Protein AF-A0A2V7PM15-F1 (afdb_monomer)

Mean predicted aligned error: 10.98 Å

Foldseek 3Di:
DKFFFAALVRDTDIDDWAWDADPVRPDTDTDDWQRGAQAWDDDPPDPDIDGDFQEKAWDDKPDDQDAFDWIKTKTTNDYQPQKFKAFVNHTWPRWRWHWPDGDPDTIIMTTTGRHPPHDQRWIKIDGPRGIDIDGPDDAEAEAEDEDPAAAAQFPVRHAEDEDPPRYHYHYDNYDAQSDPLRQQGKHKHKYWDAAFDWDKDWDDDPDDPVPPFWKKKWKAFPVLDTPDIFTQPDPPRTGMDGGDGHRHTDMMMIIIHTPVNVPPRPPHGHRPDDDD

Structure (mmCIF, N/CA/C/O backbone):
data_AF-A0A2V7PM15-F1
#
_entry.id   AF-A0A2V7PM15-F1
#
loop_
_atom_site.group_PDB
_atom_site.id
_atom_site.type_symbol
_atom_site.label_atom_id
_atom_site.label_alt_id
_atom_site.label_comp_id
_atom_site.label_asym_id
_atom_site.label_entity_id
_atom_site.label_seq_id
_atom_site.pdbx_PDB_ins_code
_atom_site.Cartn_x
_atom_site.Cartn_y
_atom_site.Cartn_z
_atom_site.occupancy
_atom_site.B_iso_or_equiv
_atom_site.auth_seq_id
_atom_site.auth_comp_id
_atom_site.auth_asym_id
_atom_site.auth_atom_id
_atom_site.pdbx_PDB_model_num
ATOM 1 N N . MET A 1 1 ? -25.741 7.699 24.221 1.00 95.06 1 MET A N 1
ATOM 2 C CA . MET A 1 1 ? -25.339 6.502 23.453 1.00 95.06 1 MET A CA 1
ATOM 3 C C . MET A 1 1 ? -24.532 5.600 24.358 1.00 95.06 1 MET A C 1
ATOM 5 O O . MET A 1 1 ? -23.730 6.123 25.125 1.00 95.06 1 MET A O 1
ATOM 9 N N . GLN A 1 2 ? -24.772 4.296 24.316 1.00 96.94 2 GLN A N 1
ATOM 10 C CA . GLN A 1 2 ? -24.044 3.298 25.094 1.00 96.94 2 GLN A CA 1
ATOM 11 C C . GLN A 1 2 ? -23.243 2.406 24.143 1.00 96.94 2 GLN A C 1
ATOM 13 O O . GLN A 1 2 ? -23.809 1.841 23.209 1.00 96.94 2 GLN A O 1
ATOM 18 N N . PHE A 1 3 ? -21.940 2.311 24.382 1.00 96.56 3 PHE A N 1
ATOM 19 C CA . PHE A 1 3 ? -20.973 1.553 23.592 1.00 96.56 3 PHE A CA 1
ATOM 20 C C . PHE A 1 3 ? -20.537 0.317 24.374 1.00 96.56 3 PHE A C 1
ATOM 22 O O . PHE A 1 3 ? -20.287 0.428 25.577 1.00 96.56 3 PHE A O 1
ATOM 29 N N . ALA A 1 4 ? -20.396 -0.828 23.705 1.00 95.19 4 ALA A N 1
ATOM 30 C CA . ALA A 1 4 ? -19.589 -1.921 24.240 1.00 95.19 4 ALA A CA 1
ATOM 31 C C . ALA A 1 4 ? -18.137 -1.441 24.363 1.00 95.19 4 ALA A C 1
ATOM 33 O O . ALA A 1 4 ? -17.626 -0.794 23.448 1.00 95.19 4 ALA A O 1
ATOM 34 N N . ALA A 1 5 ? -17.496 -1.709 25.495 1.00 94.12 5 ALA A N 1
ATOM 35 C CA . ALA A 1 5 ? -16.153 -1.231 25.785 1.00 94.12 5 ALA A CA 1
ATOM 36 C C . ALA A 1 5 ? -15.332 -2.292 26.515 1.00 94.12 5 ALA A C 1
ATOM 38 O O . ALA A 1 5 ? -15.885 -3.189 27.158 1.00 94.12 5 ALA A O 1
ATOM 39 N N . ARG A 1 6 ? -14.010 -2.169 26.439 1.00 93.88 6 ARG A N 1
ATOM 40 C CA . ARG A 1 6 ? -13.075 -2.999 27.196 1.00 93.88 6 ARG A CA 1
ATOM 41 C C . ARG A 1 6 ? -11.920 -2.142 27.683 1.00 93.88 6 ARG A C 1
ATOM 43 O O . ARG A 1 6 ? -11.375 -1.381 26.891 1.00 93.88 6 ARG A O 1
ATOM 50 N N . ASP A 1 7 ? -11.601 -2.231 28.968 1.00 90.12 7 ASP A N 1
ATOM 51 C CA . ASP A 1 7 ? -10.473 -1.496 29.541 1.00 90.12 7 ASP A CA 1
ATOM 52 C C . ASP A 1 7 ? -9.130 -2.197 29.296 1.00 90.12 7 ASP A C 1
ATOM 54 O O . ASP A 1 7 ? -9.076 -3.348 28.855 1.00 90.12 7 ASP A O 1
ATOM 58 N N . ASP A 1 8 ? -8.047 -1.492 29.616 1.00 88.31 8 ASP A N 1
ATOM 59 C CA . ASP A 1 8 ? -6.665 -1.956 29.452 1.00 88.31 8 ASP A CA 1
ATOM 60 C C . ASP A 1 8 ? -6.305 -3.140 30.381 1.00 88.31 8 ASP A C 1
ATOM 62 O O . ASP A 1 8 ? -5.237 -3.726 30.257 1.00 88.31 8 ASP A O 1
ATOM 66 N N . THR A 1 9 ? -7.176 -3.521 31.325 1.00 89.12 9 THR A N 1
ATOM 67 C CA . THR A 1 9 ? -7.018 -4.755 32.123 1.00 89.12 9 THR A CA 1
ATOM 68 C C . THR A 1 9 ? -7.771 -5.940 31.518 1.00 89.12 9 THR A C 1
ATOM 70 O O . THR A 1 9 ? -7.789 -7.041 32.073 1.00 89.12 9 THR A O 1
ATOM 73 N N . GLY A 1 10 ? -8.409 -5.724 30.367 1.00 88.06 10 GLY A N 1
ATOM 74 C CA . GLY A 1 10 ? -9.187 -6.718 29.653 1.00 88.06 10 GLY A CA 1
ATOM 75 C C . GLY A 1 10 ? -10.597 -6.915 30.210 1.00 88.06 10 GLY A C 1
ATOM 76 O O . GLY A 1 10 ? -11.250 -7.891 29.819 1.00 88.06 10 GLY A O 1
ATOM 77 N N . VAL A 1 11 ? -11.101 -6.028 31.070 1.00 93.50 11 VAL A N 1
ATOM 78 C CA . VAL A 1 11 ? -12.464 -6.113 31.612 1.00 93.50 11 VAL A CA 1
ATOM 79 C C . VAL A 1 11 ? -13.449 -5.479 30.635 1.00 93.50 11 VAL A C 1
ATOM 81 O O . VAL A 1 11 ? -13.322 -4.319 30.248 1.00 93.50 11 VAL A O 1
ATOM 84 N N . SER A 1 12 ? -14.452 -6.254 30.222 1.00 94.31 12 SER A N 1
ATOM 85 C CA . SER A 1 12 ? -15.539 -5.769 29.369 1.00 94.31 12 SER A CA 1
ATOM 86 C C . SER A 1 12 ? -16.589 -5.001 30.170 1.00 94.31 12 SER A C 1
ATOM 88 O O . SER A 1 12 ? -16.918 -5.352 31.302 1.00 94.31 12 SER A O 1
ATOM 90 N N . GLY A 1 13 ? -17.179 -3.990 29.544 1.00 94.38 13 GLY A N 1
ATOM 91 C CA . GLY A 1 13 ? -18.240 -3.185 30.127 1.00 94.38 13 GLY A CA 1
ATOM 92 C C . GLY A 1 13 ? -18.957 -2.339 29.085 1.00 94.38 13 GLY A C 1
ATOM 93 O O . GLY A 1 13 ? -18.905 -2.605 27.883 1.00 94.38 13 GLY A O 1
ATOM 94 N N . THR A 1 14 ? -19.640 -1.299 29.557 1.00 95.25 14 THR A N 1
ATOM 95 C CA . THR A 1 14 ? -20.305 -0.334 28.680 1.00 95.25 14 THR A CA 1
ATOM 96 C C . THR A 1 14 ? -19.908 1.088 29.024 1.00 95.25 14 THR A C 1
ATOM 98 O O . THR A 1 14 ? -19.910 1.453 30.200 1.00 95.25 14 THR A O 1
ATOM 101 N N . LEU A 1 15 ? -19.664 1.911 28.008 1.00 94.38 15 LEU A N 1
ATOM 102 C CA . LEU A 1 15 ? -19.433 3.343 28.168 1.00 94.38 15 LEU A CA 1
ATOM 103 C C . LEU A 1 15 ? -20.630 4.132 27.659 1.00 94.38 15 LEU A C 1
ATOM 105 O O . LEU A 1 15 ? -21.059 3.965 26.520 1.00 94.38 15 LEU A O 1
ATOM 109 N N . THR A 1 16 ? -21.144 5.030 28.492 1.00 95.44 16 THR A N 1
ATOM 110 C CA . THR A 1 16 ? -22.207 5.955 28.099 1.00 95.44 16 THR A CA 1
ATOM 111 C C . THR A 1 16 ? -21.595 7.303 27.734 1.00 95.44 16 THR A C 1
ATOM 113 O O . THR A 1 16 ? -20.836 7.881 28.513 1.00 95.44 16 THR A O 1
ATOM 116 N N . ARG A 1 17 ? -21.925 7.818 26.546 1.00 92.88 17 ARG A N 1
ATOM 117 C CA . ARG A 1 17 ? -21.585 9.177 26.103 1.00 92.88 17 ARG A CA 1
ATOM 118 C C . ARG A 1 17 ? -22.849 9.964 25.793 1.00 92.88 17 ARG A C 1
ATOM 120 O O . ARG A 1 17 ? -23.784 9.455 25.159 1.00 92.88 17 ARG A O 1
ATOM 127 N N . THR A 1 18 ? -22.872 11.207 26.248 1.00 92.38 18 THR A N 1
ATOM 128 C CA . THR A 1 18 ? -23.813 12.215 25.766 1.00 92.38 18 THR A CA 1
ATOM 129 C C . THR A 1 18 ? -23.372 12.687 24.382 1.00 92.38 18 THR A C 1
ATOM 131 O O . THR A 1 18 ? -22.193 12.637 24.043 1.00 92.38 18 THR A O 1
ATOM 134 N N . GLY A 1 19 ? -24.336 13.094 23.564 1.00 89.88 19 GLY A N 1
ATOM 135 C CA . GLY A 1 19 ? -24.087 13.664 22.245 1.00 89.88 19 GLY A CA 1
ATOM 136 C C . GLY A 1 19 ? -24.807 14.998 22.088 1.00 89.88 19 GLY A C 1
ATOM 137 O O . GLY A 1 19 ? -25.568 15.406 22.967 1.00 89.88 19 GLY A O 1
ATOM 138 N N . SER A 1 20 ? -24.591 15.659 20.960 1.00 93.50 20 SER A N 1
ATOM 139 C CA . SER A 1 20 ? -25.253 16.911 20.596 1.00 93.50 20 SER A CA 1
ATOM 140 C C . SER A 1 20 ? -26.301 16.645 19.521 1.00 93.50 20 SER A C 1
ATOM 142 O O . SER A 1 20 ? -25.968 16.152 18.444 1.00 93.50 20 SER A O 1
ATOM 144 N N . ALA A 1 21 ? -27.568 16.933 19.821 1.00 92.56 21 ALA A N 1
ATOM 145 C CA . ALA A 1 21 ? -28.652 16.819 18.850 1.00 92.56 21 ALA A CA 1
ATOM 146 C C . ALA A 1 21 ? -28.666 18.031 17.907 1.00 92.56 21 ALA A C 1
ATOM 148 O O . ALA A 1 21 ? -28.379 19.153 18.331 1.00 92.56 21 ALA A O 1
ATOM 149 N N . SER A 1 22 ? -29.021 17.824 16.640 1.00 94.94 22 SER A N 1
ATOM 150 C CA . SER A 1 22 ? -29.279 18.927 15.710 1.00 94.94 22 SER A CA 1
ATOM 151 C C . SER A 1 22 ? -30.525 19.720 16.104 1.00 94.94 22 SER A C 1
ATOM 153 O O . SER A 1 22 ? -31.432 19.201 16.754 1.00 94.94 22 SER A O 1
ATOM 155 N N . GLY A 1 23 ? -30.601 20.983 15.670 1.00 95.06 23 GLY A N 1
ATOM 156 C CA . GLY A 1 23 ? -31.743 21.861 15.964 1.00 95.06 23 GLY A CA 1
ATOM 157 C C . GLY A 1 23 ? -33.085 21.368 15.405 1.00 95.06 23 GLY A C 1
ATOM 158 O O . GLY A 1 23 ? -34.131 21.746 15.921 1.00 95.06 23 GLY A O 1
ATOM 159 N N . ASP A 1 24 ? -33.066 20.498 14.391 1.00 95.00 24 ASP A N 1
ATOM 160 C CA . ASP A 1 24 ? -34.251 19.833 13.834 1.00 95.00 24 ASP A CA 1
ATOM 161 C C . ASP A 1 24 ? -34.587 18.492 14.522 1.00 95.00 24 ASP A C 1
ATOM 163 O O . ASP A 1 24 ? -35.580 17.852 14.175 1.00 95.00 24 ASP A O 1
ATOM 167 N N . GLY A 1 25 ? -33.765 18.045 15.478 1.00 90.44 25 GLY A N 1
ATOM 168 C CA . GLY A 1 25 ? -33.944 16.797 16.220 1.00 90.44 25 GLY A CA 1
ATOM 169 C C . GLY A 1 25 ? -33.740 15.516 15.404 1.00 90.44 25 GLY A C 1
ATOM 170 O O . GLY A 1 25 ? -34.089 14.438 15.882 1.00 90.44 25 GLY A O 1
ATOM 171 N N . ARG A 1 26 ? -33.204 15.598 14.178 1.00 90.44 26 ARG A N 1
ATOM 172 C CA . ARG A 1 26 ? -33.081 14.445 13.263 1.00 90.44 26 ARG A CA 1
ATOM 173 C C . ARG A 1 26 ? -31.711 13.774 13.275 1.00 90.44 26 ARG A C 1
ATOM 175 O O . ARG A 1 26 ? -31.571 12.692 12.710 1.00 90.44 26 ARG A O 1
ATOM 182 N N . SER A 1 27 ? -30.710 14.390 13.895 1.00 91.19 27 SER A N 1
ATOM 183 C CA . SER A 1 27 ? -29.356 13.844 13.993 1.00 91.19 27 SER A CA 1
ATOM 184 C C . SER A 1 27 ? -28.773 14.026 15.393 1.00 91.19 27 SER A C 1
ATOM 186 O O . 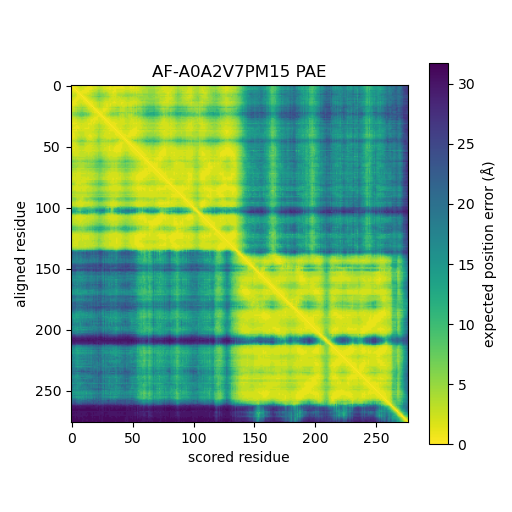SER A 1 27 ? -29.144 14.946 16.123 1.00 91.19 27 SER A O 1
ATOM 188 N N . LEU A 1 28 ? -27.868 13.121 15.764 1.00 90.38 28 LEU A N 1
ATOM 189 C CA . LEU A 1 28 ? -27.121 13.142 17.016 1.00 90.38 28 LEU A CA 1
ATOM 190 C C . LEU A 1 28 ? -25.643 12.920 16.696 1.00 90.38 28 LEU A C 1
ATOM 192 O O . LEU A 1 28 ? -25.287 11.883 16.139 1.00 90.38 28 LEU A O 1
ATOM 196 N N . THR A 1 29 ? -24.792 13.858 17.097 1.00 92.88 29 THR A N 1
ATOM 197 C CA . THR A 1 29 ? -23.335 13.701 17.037 1.00 92.88 29 THR A CA 1
ATOM 198 C C . THR A 1 29 ? -22.832 13.189 18.378 1.0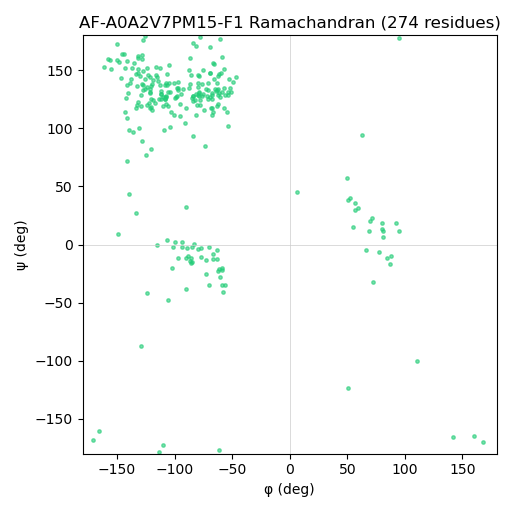0 92.88 29 THR A C 1
ATOM 200 O O . THR A 1 29 ? -23.163 13.755 19.418 1.00 92.88 29 THR A O 1
ATOM 203 N N . VAL A 1 30 ? -22.028 12.130 18.370 1.00 92.50 30 VAL A N 1
ATOM 204 C CA . VAL A 1 30 ? -21.403 11.560 19.568 1.00 92.50 30 VAL A CA 1
ATOM 205 C C . VAL A 1 30 ? -19.962 11.171 19.252 1.00 92.50 30 VAL A C 1
ATOM 207 O O . VAL A 1 30 ? -19.690 10.635 18.181 1.00 92.50 30 VAL A O 1
ATOM 210 N N . GLU A 1 31 ? -19.049 11.443 20.178 1.00 91.75 31 GLU A N 1
ATOM 211 C CA . GLU A 1 31 ? -17.669 10.964 20.104 1.00 91.75 31 GLU A CA 1
ATOM 212 C C . GLU A 1 31 ? -17.612 9.495 20.539 1.00 91.75 31 GLU A C 1
ATOM 214 O O . GLU A 1 31 ? -18.199 9.112 21.559 1.00 91.75 31 GLU A O 1
ATOM 219 N N . VAL A 1 32 ? -16.941 8.666 19.741 1.00 92.44 32 VAL A N 1
ATOM 220 C CA . VAL A 1 32 ? -16.704 7.257 20.070 1.00 92.44 32 VAL A CA 1
ATOM 221 C C . VAL A 1 32 ? -15.568 7.202 21.097 1.00 92.44 32 VAL A C 1
ATOM 223 O O . VAL A 1 32 ? -14.507 7.736 20.805 1.00 92.44 32 VAL A O 1
ATOM 226 N N . PRO A 1 33 ? -15.757 6.582 22.278 1.00 91.69 33 PRO A N 1
ATOM 227 C CA . PRO A 1 33 ? -14.682 6.424 23.261 1.00 91.69 33 PRO A CA 1
ATOM 228 C C . PRO A 1 33 ? -13.503 5.602 22.732 1.00 91.69 33 PRO A C 1
ATOM 230 O O . PRO A 1 33 ? -13.741 4.585 22.077 1.00 91.69 33 PRO A O 1
ATOM 233 N N . ALA A 1 34 ? -12.276 5.915 23.152 1.00 90.62 34 ALA A N 1
ATOM 234 C CA . ALA A 1 34 ? -11.085 5.132 22.798 1.00 90.62 34 ALA A CA 1
ATOM 235 C C . ALA A 1 34 ? -11.196 3.643 23.187 1.00 90.62 34 ALA A C 1
ATOM 237 O O . ALA A 1 34 ? -10.730 2.765 22.467 1.00 90.62 34 ALA A O 1
ATOM 238 N N . LEU A 1 35 ? -11.856 3.349 24.314 1.00 92.94 35 LEU A N 1
ATOM 239 C CA . LEU A 1 35 ? -12.067 1.986 24.826 1.00 92.94 35 LEU A CA 1
ATOM 240 C C . LEU A 1 35 ? -13.264 1.256 24.189 1.00 92.94 35 LEU A C 1
ATOM 242 O O . LEU A 1 35 ? -13.588 0.136 24.594 1.00 92.94 35 LEU A O 1
ATOM 246 N N . ALA A 1 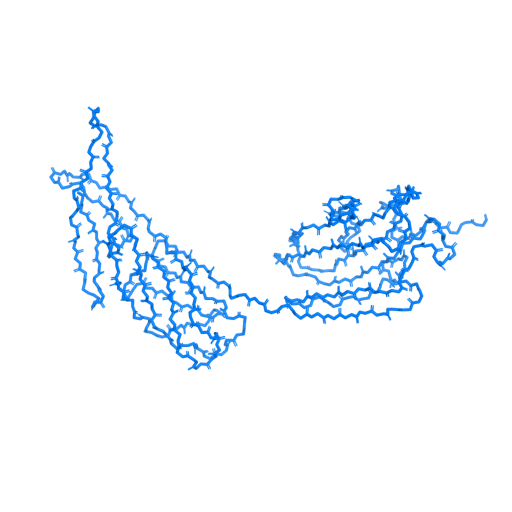36 ? -13.984 1.887 23.255 1.00 94.19 36 ALA A N 1
ATOM 247 C CA . ALA A 1 36 ? -15.119 1.260 22.592 1.00 94.19 36 ALA A CA 1
ATOM 248 C C . ALA A 1 36 ? -14.669 0.121 21.665 1.00 94.19 36 ALA A C 1
ATOM 250 O O . ALA A 1 36 ? -13.608 0.164 21.046 1.00 94.19 36 ALA A O 1
ATOM 251 N N . GLN A 1 37 ? -15.516 -0.895 21.540 1.00 94.62 37 GLN A N 1
ATOM 252 C CA . GLN A 1 37 ? -15.303 -2.033 20.654 1.00 94.62 37 GLN A CA 1
ATOM 253 C C . GLN A 1 37 ? -16.195 -1.923 19.415 1.00 94.62 37 GLN A C 1
ATOM 255 O O . GLN A 1 37 ? -17.283 -1.343 19.456 1.00 94.62 37 GLN A O 1
ATOM 260 N N . THR A 1 38 ? -15.763 -2.551 18.319 1.00 96.62 38 THR A N 1
ATOM 261 C CA . THR A 1 38 ? -16.667 -2.850 17.198 1.00 96.62 38 THR A CA 1
ATOM 262 C C . THR A 1 38 ? -17.849 -3.668 17.715 1.00 96.62 38 THR A C 1
ATOM 264 O O . THR A 1 38 ? -17.655 -4.675 18.396 1.00 96.62 38 THR A O 1
ATOM 267 N N . GLY A 1 39 ? -19.072 -3.245 17.402 1.00 95.25 39 GLY A N 1
ATOM 268 C CA . GLY A 1 39 ? -20.282 -3.855 17.941 1.00 95.25 39 GLY A CA 1
ATOM 269 C C . GLY A 1 39 ? -21.505 -2.952 17.843 1.00 95.25 39 GLY A C 1
ATOM 270 O O . GLY A 1 39 ? -21.523 -1.974 17.100 1.00 95.25 39 GLY A O 1
ATOM 271 N N . LEU A 1 40 ? -22.559 -3.292 18.582 1.00 96.25 40 LEU A N 1
ATOM 272 C CA . LEU A 1 40 ? -23.773 -2.480 18.628 1.00 96.25 40 LEU A CA 1
ATOM 273 C C . LEU A 1 40 ? -23.601 -1.274 19.560 1.00 96.25 40 LEU A C 1
ATOM 275 O O . LEU A 1 40 ? -23.076 -1.387 20.667 1.00 96.25 40 LEU A O 1
ATOM 279 N N . VAL A 1 41 ? -24.113 -0.129 19.117 1.00 96.44 41 VAL A N 1
ATOM 280 C CA . VAL A 1 41 ? -24.275 1.089 19.910 1.00 96.44 41 VAL A CA 1
ATOM 281 C C . VAL A 1 41 ? -25.754 1.297 20.181 1.00 96.44 41 VAL A C 1
ATOM 283 O O . VAL A 1 41 ? -26.560 1.360 19.252 1.00 96.44 41 VAL A O 1
ATOM 286 N N . HIS A 1 42 ? -26.109 1.434 21.455 1.00 96.12 42 HIS A N 1
ATOM 287 C CA . HIS A 1 42 ? -27.494 1.570 21.894 1.00 96.12 42 HIS A CA 1
ATOM 288 C C . HIS A 1 42 ? -27.859 3.026 22.192 1.00 96.12 42 HIS A C 1
ATOM 290 O O . HIS A 1 42 ? -27.102 3.778 22.823 1.00 96.12 42 HIS A O 1
ATOM 296 N N . VAL A 1 43 ? -29.063 3.426 21.784 1.00 93.12 43 VAL A N 1
ATOM 297 C CA . VAL A 1 43 ? -29.666 4.689 22.218 1.00 93.12 43 VAL A CA 1
ATOM 298 C C . VAL A 1 43 ? -30.293 4.461 23.592 1.00 93.12 43 VAL A C 1
ATOM 300 O O . VAL A 1 43 ? -31.273 3.736 23.724 1.00 93.12 43 VAL A O 1
ATOM 303 N N . VAL A 1 44 ? -29.724 5.074 24.632 1.00 92.38 44 VAL A N 1
ATOM 304 C CA . VAL A 1 44 ? -30.218 4.930 26.011 1.00 92.38 44 VAL A CA 1
ATOM 305 C C . VAL A 1 44 ? -31.672 5.403 26.097 1.00 92.38 44 VAL A C 1
ATOM 307 O O . VAL A 1 44 ? -31.995 6.489 25.622 1.00 92.38 44 VAL A O 1
ATOM 310 N N . GLY A 1 45 ? -32.539 4.590 26.705 1.00 91.00 45 GLY A N 1
ATOM 311 C CA . GLY A 1 45 ? -33.976 4.871 26.803 1.00 91.00 45 GLY A CA 1
ATOM 312 C C . GLY A 1 45 ? -34.786 4.508 25.552 1.00 91.00 45 GLY A C 1
ATOM 313 O O . GLY A 1 45 ? -35.979 4.790 25.507 1.00 91.00 45 GLY A O 1
ATOM 314 N N . SER A 1 46 ? -34.170 3.868 24.554 1.00 91.25 46 SER A N 1
ATOM 315 C CA . SER A 1 46 ? -34.824 3.346 23.352 1.00 91.25 46 SER A CA 1
ATOM 316 C C . SER A 1 46 ? -34.393 1.898 23.081 1.00 91.25 46 SER A C 1
ATOM 318 O O . SER A 1 46 ? -33.352 1.448 23.554 1.00 91.25 46 SER A O 1
ATOM 320 N N . ALA A 1 47 ? -35.177 1.167 22.283 1.00 93.12 47 ALA A N 1
ATOM 321 C CA . ALA A 1 47 ? -34.789 -0.136 21.736 1.00 93.12 47 ALA A CA 1
ATOM 322 C C . ALA A 1 47 ? -33.858 -0.023 20.506 1.00 93.12 47 ALA A C 1
ATOM 324 O O . ALA A 1 47 ? -33.414 -1.033 19.965 1.00 93.12 47 ALA A O 1
ATOM 325 N N . THR A 1 48 ? -33.573 1.195 20.034 1.00 93.12 48 THR A N 1
ATOM 326 C CA . THR A 1 48 ? -32.728 1.438 18.858 1.00 93.12 48 THR A CA 1
ATOM 327 C C . THR A 1 48 ? -31.272 1.041 19.113 1.00 93.12 48 THR A C 1
ATOM 329 O O . THR A 1 48 ? -30.646 1.515 20.065 1.00 93.12 48 THR A O 1
ATOM 332 N N . ALA A 1 49 ? -30.713 0.240 18.202 1.00 94.81 49 ALA A N 1
ATOM 333 C CA . ALA A 1 49 ? -29.295 -0.098 18.146 1.00 94.81 49 ALA A CA 1
ATOM 334 C C . ALA A 1 49 ? -28.747 0.114 16.727 1.00 94.81 49 ALA A C 1
ATOM 336 O O . ALA A 1 49 ? -29.453 -0.119 15.745 1.00 94.81 49 ALA A O 1
ATOM 337 N N . VAL A 1 50 ? -27.492 0.547 16.626 1.00 94.50 50 VAL A N 1
ATOM 338 C CA . VAL A 1 50 ? -26.785 0.777 15.358 1.00 94.50 50 VAL A CA 1
ATOM 339 C C . VAL A 1 50 ? -25.462 0.023 15.390 1.00 94.50 50 VAL A C 1
ATOM 341 O O . VAL A 1 50 ? -24.774 0.037 16.406 1.00 94.50 50 VAL A O 1
ATOM 344 N N . ALA A 1 51 ? -25.098 -0.640 14.294 1.00 96.56 51 ALA A N 1
ATOM 345 C CA . ALA A 1 51 ? -23.791 -1.277 14.183 1.00 96.56 51 ALA A CA 1
ATOM 346 C C . ALA A 1 51 ? -22.687 -0.218 14.033 1.00 96.56 51 ALA A C 1
ATOM 348 O O . ALA A 1 51 ? -22.760 0.644 13.158 1.00 96.56 51 ALA A O 1
ATOM 349 N N . LEU A 1 52 ? -21.663 -0.309 14.877 1.00 95.88 52 LEU A N 1
ATOM 350 C CA . LEU A 1 52 ? -20.442 0.482 14.827 1.00 95.88 52 LEU A CA 1
ATOM 351 C C . LEU A 1 52 ? -19.274 -0.427 14.452 1.00 95.88 52 LEU A C 1
ATOM 353 O O . LEU A 1 52 ? -19.000 -1.413 15.135 1.00 95.88 52 LEU A O 1
ATOM 357 N N . GLN A 1 53 ? -18.560 -0.051 13.396 1.00 97.25 53 GLN A N 1
ATOM 358 C CA . GLN A 1 53 ? -17.305 -0.673 12.995 1.00 97.25 53 GLN A CA 1
ATOM 359 C C . GLN A 1 53 ? -16.150 0.280 13.304 1.00 97.25 53 GLN A C 1
ATOM 361 O O . GLN A 1 53 ? -16.114 1.397 12.791 1.00 97.25 53 GLN A O 1
ATOM 366 N N . ILE A 1 54 ? -15.210 -0.167 14.135 1.00 96.19 54 ILE A N 1
ATOM 367 C CA . ILE A 1 54 ? -13.998 0.573 14.498 1.00 96.19 54 ILE A CA 1
ATOM 368 C C . ILE A 1 54 ? -12.812 -0.117 13.829 1.00 96.19 54 ILE A C 1
ATOM 370 O O . ILE A 1 54 ? -12.320 -1.138 14.310 1.00 96.19 54 ILE A O 1
ATOM 374 N N . VAL A 1 55 ? -12.375 0.428 12.695 1.00 97.12 55 VAL A N 1
ATOM 375 C CA . VAL A 1 55 ? -11.165 -0.036 12.006 1.00 97.12 55 VAL A CA 1
ATOM 376 C C . VAL A 1 55 ? -9.950 0.486 12.780 1.00 97.12 55 VAL A C 1
ATOM 378 O O . VAL A 1 55 ? -9.908 1.686 13.065 1.00 97.12 55 VAL A O 1
ATOM 381 N N . PRO A 1 56 ? -8.965 -0.362 13.129 1.00 96.94 56 PRO A N 1
ATOM 382 C CA . PRO A 1 56 ? -7.765 0.114 13.801 1.00 96.94 56 PRO A CA 1
ATOM 383 C C . PRO A 1 56 ? -7.010 1.092 12.897 1.00 96.94 56 PRO A C 1
ATOM 385 O O . PRO A 1 56 ? -6.945 0.902 11.684 1.00 96.94 56 PRO A O 1
ATOM 388 N N . THR A 1 57 ? -6.391 2.113 13.483 1.00 95.56 57 THR A N 1
ATOM 389 C CA . THR A 1 57 ? -5.411 2.957 12.790 1.00 95.56 57 THR A CA 1
ATOM 390 C C . THR A 1 57 ? -4.085 2.891 13.528 1.00 95.56 57 THR A C 1
ATOM 392 O O . THR A 1 57 ? -4.037 2.764 14.743 1.00 95.56 57 THR A O 1
ATOM 395 N N . LEU A 1 58 ? -2.991 2.931 12.783 1.00 95.31 58 LEU A N 1
ATOM 396 C CA . LEU A 1 58 ? -1.630 2.762 13.268 1.00 95.31 58 LEU A CA 1
ATOM 397 C C . LEU A 1 58 ? -0.867 3.989 12.791 1.00 95.31 58 LEU A C 1
ATOM 399 O O . LEU A 1 58 ? -1.019 4.396 11.639 1.00 95.31 58 LEU A O 1
ATOM 403 N N . ARG A 1 59 ? -0.092 4.594 13.679 1.00 93.06 59 ARG A N 1
ATOM 404 C CA . ARG A 1 59 ? 0.611 5.852 13.420 1.00 93.06 59 ARG A CA 1
ATOM 405 C C . ARG A 1 59 ? 2.097 5.619 13.216 1.00 93.06 59 ARG A C 1
ATOM 407 O O . ARG A 1 59 ? 2.660 6.122 12.252 1.00 93.06 59 ARG A O 1
ATOM 414 N N . ALA A 1 60 ? 2.717 4.852 14.107 1.00 92.88 60 ALA A N 1
ATOM 415 C CA . ALA A 1 60 ? 4.153 4.625 14.093 1.00 92.88 60 ALA A CA 1
ATOM 416 C C . ALA A 1 60 ? 4.532 3.344 14.838 1.00 92.88 60 ALA A C 1
ATOM 418 O O . ALA A 1 60 ? 3.792 2.866 15.698 1.00 92.88 60 ALA A O 1
ATOM 419 N N . VAL A 1 61 ? 5.725 2.833 14.534 1.00 93.81 61 VAL A N 1
ATOM 420 C CA . VAL A 1 61 ? 6.429 1.832 15.340 1.00 93.81 61 VAL A CA 1
ATOM 421 C C . VAL A 1 61 ? 7.756 2.449 15.760 1.00 93.81 61 VAL A C 1
ATOM 423 O O . VAL A 1 61 ? 8.564 2.829 14.915 1.00 93.81 61 VAL A O 1
ATOM 426 N N . GLY A 1 62 ? 7.967 2.596 17.064 1.00 90.38 62 GLY A N 1
ATOM 427 C CA . GLY A 1 62 ? 9.196 3.146 17.621 1.00 90.38 62 GLY A CA 1
ATOM 428 C C . GLY A 1 62 ? 10.321 2.113 17.639 1.00 90.38 62 GLY A C 1
ATOM 429 O O . GLY A 1 62 ? 10.157 1.038 18.214 1.00 90.38 62 GLY A O 1
ATOM 430 N N . GLY A 1 63 ? 11.475 2.478 17.074 1.00 89.06 63 GLY A N 1
ATOM 431 C CA . GLY A 1 63 ? 12.688 1.655 17.045 1.00 89.06 63 GLY A CA 1
ATOM 432 C C . GLY A 1 63 ? 12.852 0.825 15.768 1.00 89.06 63 GLY A C 1
ATOM 433 O O . GLY A 1 63 ? 12.016 0.846 14.869 1.00 89.06 63 GLY A O 1
ATOM 434 N N . THR A 1 64 ? 13.962 0.092 15.677 1.00 88.38 64 THR A N 1
ATOM 435 C CA . THR A 1 64 ? 14.249 -0.787 14.534 1.00 88.38 64 THR A CA 1
ATOM 436 C C . THR A 1 64 ? 13.457 -2.085 14.648 1.00 88.38 64 THR A C 1
ATOM 438 O O . THR A 1 64 ? 13.666 -2.847 15.595 1.00 88.38 64 THR A O 1
ATOM 441 N N . VAL A 1 65 ? 12.607 -2.377 13.659 1.00 90.94 65 VAL A N 1
ATOM 442 C CA . VAL A 1 65 ? 11.831 -3.624 13.589 1.00 90.94 65 VAL A CA 1
ATOM 443 C C . VAL A 1 65 ? 12.746 -4.793 13.213 1.00 90.94 65 VAL A C 1
ATOM 445 O O . VAL A 1 65 ? 12.892 -5.139 12.048 1.00 90.94 65 VAL A O 1
ATOM 448 N N . ALA A 1 66 ? 13.397 -5.384 14.213 1.00 91.00 66 ALA A N 1
ATOM 449 C CA . ALA A 1 66 ? 14.264 -6.550 14.072 1.00 91.00 66 ALA A CA 1
ATOM 450 C C . ALA A 1 66 ? 13.944 -7.577 15.161 1.00 91.00 66 ALA A C 1
ATOM 452 O O . ALA A 1 66 ? 13.571 -7.203 16.274 1.00 91.00 66 ALA A O 1
ATOM 453 N N . ALA A 1 67 ? 14.087 -8.863 14.836 1.00 94.12 67 ALA A N 1
ATOM 454 C CA . ALA A 1 67 ? 13.740 -9.964 15.732 1.00 94.12 67 ALA A CA 1
ATOM 455 C C . ALA A 1 67 ? 14.367 -9.800 17.129 1.00 94.12 67 ALA A C 1
ATOM 457 O O . ALA A 1 67 ? 15.565 -9.552 17.256 1.00 94.12 67 ALA A O 1
ATOM 458 N N . GLY A 1 68 ? 13.550 -9.954 18.173 1.00 94.38 68 GLY A N 1
ATOM 459 C CA . GLY A 1 68 ? 13.969 -9.829 19.571 1.00 94.38 68 GLY A CA 1
ATOM 460 C C . GLY A 1 68 ? 13.986 -8.402 20.128 1.00 94.38 68 GLY A C 1
ATOM 461 O O . GLY A 1 68 ? 14.058 -8.247 21.346 1.00 94.38 68 GLY A O 1
ATOM 462 N N . ASN A 1 69 ? 13.864 -7.361 19.297 1.00 95.12 69 ASN A N 1
ATOM 463 C CA . ASN A 1 69 ? 13.759 -5.990 19.797 1.00 95.12 69 ASN A CA 1
ATOM 464 C C . ASN A 1 69 ? 12.402 -5.747 20.469 1.00 95.12 69 ASN A C 1
ATOM 466 O O . ASN A 1 69 ? 11.361 -6.154 19.950 1.00 95.12 69 ASN A O 1
ATOM 470 N N . THR A 1 70 ? 12.415 -5.023 21.590 1.00 94.81 70 THR A N 1
ATOM 471 C CA . THR A 1 70 ? 11.207 -4.456 22.204 1.00 94.81 70 THR A CA 1
ATOM 472 C C . THR A 1 70 ? 10.890 -3.119 21.544 1.00 94.81 70 THR A C 1
ATOM 474 O O . THR A 1 70 ? 11.742 -2.234 21.485 1.00 94.81 70 THR A O 1
ATOM 477 N N . LEU A 1 71 ? 9.664 -2.979 21.057 1.00 94.81 71 LEU A N 1
ATOM 478 C CA . LEU A 1 71 ? 9.183 -1.862 20.255 1.00 94.81 71 LEU A CA 1
ATOM 479 C C . LEU A 1 71 ? 7.895 -1.306 20.857 1.00 94.81 71 LEU A C 1
ATOM 481 O O . LEU A 1 71 ? 7.231 -1.966 21.658 1.00 94.81 71 LEU A O 1
ATOM 485 N N . MET A 1 72 ? 7.537 -0.094 20.443 1.00 95.50 72 MET A N 1
ATOM 486 C CA . MET A 1 72 ? 6.270 0.536 20.807 1.00 95.50 72 MET A CA 1
ATOM 487 C C . MET A 1 72 ? 5.471 0.822 19.542 1.00 95.50 72 MET A C 1
ATOM 489 O O . MET A 1 72 ? 5.904 1.621 18.714 1.00 95.50 72 MET A O 1
ATOM 493 N N . LEU A 1 73 ? 4.320 0.175 19.382 1.00 96.44 73 LEU A N 1
ATOM 494 C CA . LEU A 1 73 ? 3.355 0.516 18.339 1.00 96.44 73 LEU A CA 1
ATOM 495 C C . LEU A 1 73 ? 2.418 1.606 18.861 1.00 96.44 73 LEU A C 1
ATOM 497 O O . LEU A 1 73 ? 1.911 1.484 19.970 1.00 96.44 73 LEU A O 1
ATOM 501 N N . GLU A 1 74 ? 2.155 2.630 18.060 1.00 95.94 74 GLU A N 1
ATOM 502 C CA . GLU A 1 74 ? 1.186 3.687 18.357 1.00 95.94 74 GLU A CA 1
ATOM 503 C C . GLU A 1 74 ? -0.004 3.606 17.395 1.00 95.94 74 GLU A C 1
ATOM 505 O O . GLU A 1 74 ? 0.177 3.424 16.187 1.00 95.94 74 GLU A O 1
ATOM 510 N N . GLY A 1 75 ? -1.224 3.777 17.905 1.00 95.12 75 GLY A N 1
ATOM 511 C CA . GLY A 1 75 ? -2.443 3.713 17.104 1.00 95.12 75 GLY A CA 1
ATOM 512 C C . GLY A 1 75 ? -3.711 4.141 17.841 1.00 95.12 75 GLY A C 1
ATOM 513 O O . GLY A 1 75 ? -3.657 4.716 18.926 1.00 95.12 75 GLY A O 1
ATOM 514 N N . THR A 1 76 ? -4.859 3.865 17.224 1.00 95.44 76 THR A N 1
ATOM 515 C CA . THR A 1 76 ? -6.210 4.021 17.790 1.00 95.44 76 THR A CA 1
ATOM 516 C C . THR A 1 76 ? -7.125 2.898 17.304 1.00 95.44 76 THR A C 1
ATOM 518 O O . THR A 1 76 ? -6.817 2.217 16.322 1.00 95.44 76 THR A O 1
ATOM 521 N N . GLY A 1 77 ? -8.266 2.699 17.969 1.00 94.69 77 GLY A N 1
ATOM 522 C CA . GLY A 1 77 ? -9.204 1.624 17.624 1.00 94.69 77 GLY A CA 1
AT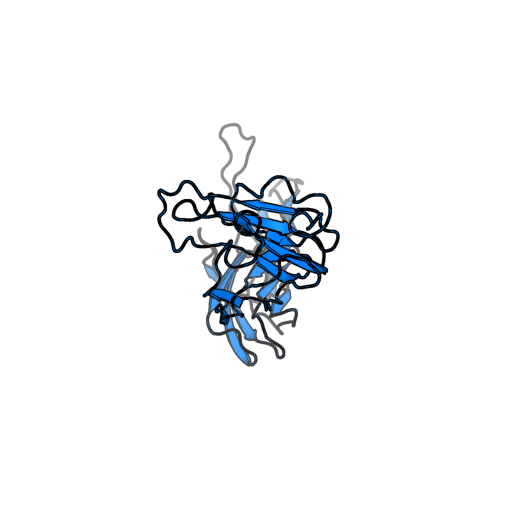OM 523 C C . GLY A 1 77 ? -8.662 0.226 17.942 1.00 94.69 77 GLY A C 1
ATOM 524 O O . GLY A 1 77 ? -9.110 -0.767 17.367 1.00 94.69 77 GLY A O 1
ATOM 525 N N . LEU A 1 78 ? -7.668 0.157 18.828 1.00 95.38 78 LEU A N 1
ATOM 526 C CA . LEU A 1 78 ? -7.108 -1.061 19.387 1.00 95.38 78 LEU A CA 1
ATOM 527 C C . LEU A 1 78 ? -7.951 -1.474 20.594 1.00 95.38 78 LEU A C 1
ATOM 529 O O . LEU A 1 78 ? -8.483 -0.644 21.327 1.00 95.38 78 LEU A O 1
ATOM 533 N N . THR A 1 79 ? -8.090 -2.775 20.803 1.00 92.88 79 THR A N 1
ATOM 534 C CA . THR A 1 79 ? -8.911 -3.314 21.885 1.00 92.88 79 THR A CA 1
ATOM 535 C C . THR A 1 79 ? -8.120 -4.382 22.610 1.00 92.88 79 THR A C 1
ATOM 537 O O . THR A 1 79 ? -7.750 -5.389 22.000 1.00 92.88 79 THR A O 1
ATOM 540 N N . GLU A 1 80 ? -7.889 -4.171 23.904 1.00 93.50 80 GLU A N 1
ATOM 541 C CA . GLU A 1 80 ? -7.125 -5.099 24.733 1.00 93.50 80 GLU A CA 1
ATOM 542 C C . GLU A 1 80 ? -7.666 -6.525 24.608 1.00 93.50 80 GLU A C 1
ATOM 544 O O . GLU A 1 80 ? -8.882 -6.732 24.559 1.00 93.50 80 GLU A O 1
ATOM 549 N N . GLY A 1 81 ? -6.774 -7.508 24.453 1.00 89.88 81 GLY A N 1
ATOM 550 C CA . GLY A 1 81 ? -7.102 -8.923 24.242 1.00 89.88 81 GLY A CA 1
ATOM 551 C C . GLY A 1 81 ? -8.031 -9.242 23.056 1.00 89.88 81 GLY A C 1
ATOM 552 O O . GLY A 1 81 ? -8.602 -10.331 23.019 1.00 89.88 81 GLY A O 1
ATOM 553 N N . ALA A 1 82 ? -8.235 -8.307 22.124 1.00 91.44 82 ALA A N 1
ATOM 554 C CA . ALA A 1 82 ? -8.997 -8.487 20.881 1.00 91.44 82 ALA A CA 1
ATOM 555 C C . ALA A 1 82 ? -8.246 -7.906 19.664 1.00 91.44 82 ALA A C 1
ATOM 557 O O . ALA A 1 82 ? -8.847 -7.500 18.667 1.00 91.44 82 ALA A O 1
ATOM 558 N N . VAL A 1 83 ? -6.916 -7.879 19.764 1.00 95.19 83 VAL A N 1
ATOM 559 C CA . VAL A 1 83 ? -5.974 -7.489 18.715 1.00 95.19 83 VAL A CA 1
ATOM 560 C C . VAL A 1 83 ? -5.189 -8.719 18.281 1.00 95.19 83 VAL A C 1
ATOM 562 O O . VAL A 1 83 ? -4.612 -9.425 19.103 1.00 95.19 83 VAL A O 1
ATOM 565 N N . THR A 1 84 ? -5.128 -8.956 16.973 1.00 97.31 84 THR A N 1
ATOM 566 C CA . THR A 1 84 ? -4.094 -9.803 16.370 1.00 97.31 84 THR A CA 1
ATOM 567 C C . THR A 1 84 ? -3.033 -8.890 15.777 1.00 97.31 84 THR A C 1
ATOM 569 O O . THR A 1 84 ? -3.303 -8.174 14.813 1.00 97.31 84 THR A O 1
ATOM 572 N N . LEU A 1 85 ? -1.842 -8.894 16.373 1.00 97.69 85 LEU A N 1
ATOM 573 C CA . LEU A 1 85 ? -0.682 -8.136 15.910 1.00 97.69 85 LEU A CA 1
ATOM 574 C C . LEU A 1 85 ? 0.299 -9.090 15.222 1.00 97.69 85 LEU A C 1
ATOM 576 O O . LEU A 1 85 ? 0.636 -10.141 15.767 1.00 97.69 85 LEU A O 1
ATOM 580 N N . THR A 1 86 ? 0.765 -8.722 14.032 1.00 97.31 86 THR A N 1
ATOM 581 C CA . THR A 1 86 ? 1.761 -9.488 13.275 1.00 97.31 86 THR A CA 1
ATOM 582 C C . THR A 1 86 ? 2.882 -8.592 12.759 1.00 97.31 86 THR A C 1
ATOM 584 O O . THR A 1 86 ? 2.656 -7.411 12.489 1.00 97.31 86 THR A O 1
ATOM 587 N N . VAL A 1 87 ? 4.079 -9.161 12.596 1.00 95.75 87 VAL A N 1
ATOM 588 C CA . VAL A 1 87 ? 5.210 -8.549 11.882 1.00 95.75 87 VAL A CA 1
ATOM 589 C C . VAL A 1 87 ? 5.652 -9.506 10.781 1.00 95.75 87 VAL A C 1
ATOM 591 O O . VAL A 1 87 ? 5.986 -10.650 11.071 1.00 95.75 87 VAL A O 1
ATOM 594 N N . ASP A 1 88 ? 5.602 -9.073 9.522 1.00 92.81 88 ASP A N 1
ATOM 595 C CA . ASP A 1 88 ? 5.853 -9.910 8.334 1.00 92.81 88 ASP A CA 1
ATOM 596 C C . ASP A 1 88 ? 5.042 -11.221 8.336 1.00 92.81 88 ASP A C 1
ATOM 598 O O . ASP A 1 88 ? 5.525 -12.294 7.978 1.00 92.81 88 ASP A O 1
ATOM 602 N N . GLY A 1 89 ? 3.791 -11.142 8.801 1.00 93.00 89 GLY A N 1
ATOM 603 C CA . GLY A 1 89 ? 2.890 -12.291 8.941 1.00 93.00 89 GLY A CA 1
ATOM 604 C C . GLY A 1 89 ? 3.158 -13.181 10.162 1.00 93.00 89 GLY A C 1
ATOM 605 O O . GLY A 1 89 ? 2.347 -14.056 10.458 1.00 93.00 89 GLY A O 1
ATOM 606 N N . GLN A 1 90 ? 4.235 -12.947 10.916 1.00 95.50 90 GLN A N 1
ATOM 607 C CA . GLN A 1 90 ? 4.527 -13.661 12.160 1.00 95.50 90 GLN A CA 1
ATOM 608 C C . GLN A 1 90 ? 3.727 -13.060 13.312 1.00 95.50 90 GLN A C 1
ATOM 610 O O . GLN A 1 90 ? 3.749 -11.849 13.522 1.00 95.50 90 GLN A O 1
ATOM 615 N N . THR A 1 91 ? 3.021 -13.896 14.073 1.00 95.94 91 THR A N 1
ATOM 616 C CA . THR A 1 91 ? 2.190 -13.427 15.192 1.00 95.94 91 THR A CA 1
ATOM 617 C C . THR A 1 91 ? 3.049 -12.944 16.355 1.00 95.94 91 THR A C 1
ATOM 619 O O . THR A 1 91 ? 3.975 -13.626 16.790 1.00 95.94 91 THR A O 1
ATOM 622 N N . VAL A 1 92 ? 2.707 -11.772 16.881 1.00 96.81 92 VAL A N 1
ATOM 623 C CA . VAL A 1 92 ? 3.256 -11.237 18.124 1.00 96.81 92 VAL A CA 1
ATOM 624 C C . VAL A 1 92 ? 2.475 -11.821 19.296 1.00 96.81 92 VAL A C 1
ATOM 626 O O . VAL A 1 92 ? 1.247 -11.754 19.332 1.00 96.81 92 VAL A O 1
ATOM 629 N N . ALA A 1 93 ? 3.186 -12.396 20.262 1.00 93.25 93 ALA A N 1
ATOM 630 C CA . ALA A 1 93 ? 2.567 -12.944 21.460 1.00 93.25 93 ALA A CA 1
ATOM 631 C C . ALA A 1 93 ? 2.168 -11.829 22.436 1.00 93.25 93 ALA A C 1
ATOM 633 O O . ALA A 1 93 ? 2.957 -10.922 22.690 1.00 93.25 93 ALA A O 1
ATOM 634 N N . ASN A 1 94 ? 0.977 -11.963 23.024 1.00 89.19 94 ASN A N 1
ATOM 635 C CA . ASN A 1 94 ? 0.484 -11.151 24.142 1.00 89.19 94 ASN A CA 1
ATOM 636 C C . ASN A 1 94 ? 0.635 -9.625 23.938 1.00 89.19 94 ASN A C 1
ATOM 638 O O . ASN A 1 94 ? 1.294 -8.97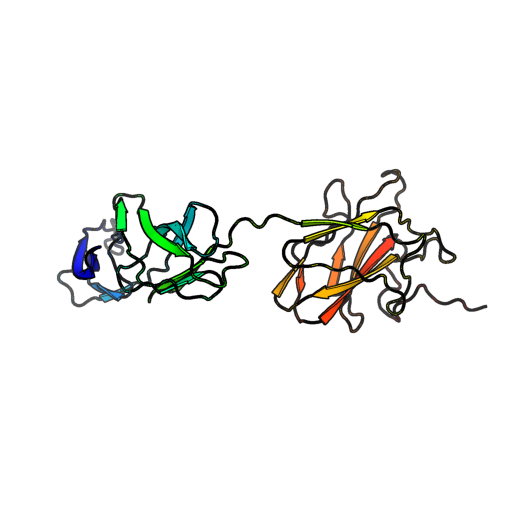9 24.755 1.00 89.19 94 ASN A O 1
ATOM 642 N N . PRO A 1 95 ? 0.072 -9.037 22.862 1.00 92.00 95 PRO A N 1
ATOM 643 C CA . PRO A 1 95 ? 0.034 -7.583 22.735 1.00 92.00 95 PRO A CA 1
ATOM 644 C C . PRO A 1 95 ? -0.747 -6.978 23.911 1.00 92.00 95 PRO A C 1
ATOM 646 O O . PRO A 1 95 ? -1.878 -7.387 24.155 1.00 92.00 95 PRO A O 1
ATOM 649 N N . ASP A 1 96 ? -0.134 -6.021 24.608 1.00 93.62 96 ASP A N 1
ATOM 650 C CA . ASP A 1 96 ? -0.702 -5.302 25.759 1.00 93.62 96 ASP A CA 1
ATOM 651 C C . ASP A 1 96 ? -1.128 -3.901 25.307 1.00 93.62 96 ASP A C 1
ATOM 653 O O . ASP A 1 96 ? -0.284 -3.033 25.087 1.00 93.62 96 ASP A O 1
ATOM 657 N N . VAL A 1 97 ? -2.419 -3.687 25.073 1.00 95.38 97 VAL A N 1
ATOM 658 C CA . VAL A 1 97 ? -2.968 -2.406 24.617 1.00 95.38 97 VAL A CA 1
ATOM 659 C C . VAL A 1 97 ? -3.157 -1.480 25.810 1.00 95.38 97 VAL A C 1
ATOM 661 O O . VAL A 1 97 ? -3.888 -1.782 26.747 1.00 95.38 97 VAL A O 1
ATOM 664 N N . ARG A 1 98 ? -2.552 -0.294 25.730 1.00 94.06 98 ARG A N 1
ATOM 665 C CA . ARG A 1 98 ? -2.673 0.755 26.746 1.00 94.06 98 ARG A CA 1
ATOM 666 C C . ARG A 1 98 ? -3.236 2.025 26.150 1.00 94.06 98 ARG A C 1
ATOM 668 O O . ARG A 1 98 ? -2.714 2.528 25.156 1.00 94.06 98 ARG A O 1
ATOM 675 N N . THR A 1 99 ? -4.241 2.589 26.795 1.00 92.44 99 THR A N 1
ATOM 676 C CA . THR A 1 99 ? -4.872 3.847 26.412 1.00 92.44 99 THR A CA 1
ATOM 677 C C . THR A 1 99 ? -4.235 4.987 27.200 1.00 92.44 99 THR A C 1
ATOM 679 O O . THR A 1 99 ? -4.397 5.095 28.413 1.00 92.44 99 THR A O 1
ATOM 682 N N . LEU A 1 100 ? -3.477 5.849 26.517 1.00 89.31 100 LEU A N 1
ATOM 683 C CA . LEU A 1 100 ? -2.762 6.967 27.145 1.00 89.31 100 LEU A CA 1
ATOM 684 C C . LEU A 1 100 ? -3.609 8.244 27.191 1.00 89.31 100 LEU A C 1
ATOM 686 O O . LEU A 1 100 ? -3.570 8.977 28.178 1.00 89.31 100 LEU A O 1
ATOM 690 N N . PHE A 1 101 ? -4.384 8.500 26.134 1.00 82.06 101 PHE A N 1
ATOM 691 C CA . PHE A 1 101 ? -5.243 9.679 26.001 1.00 82.06 101 PHE A CA 1
ATOM 692 C C . PHE A 1 101 ? -6.576 9.303 25.322 1.00 82.06 101 PHE A C 1
ATOM 694 O O . PHE A 1 101 ? -6.569 8.550 24.355 1.00 82.06 101 PHE A O 1
ATOM 701 N N . ASP A 1 102 ? -7.698 9.829 25.841 1.00 78.19 102 ASP A N 1
ATOM 702 C CA . ASP A 1 102 ? -9.101 9.614 25.382 1.00 78.19 102 ASP A CA 1
ATOM 703 C C . ASP A 1 102 ? -9.885 10.950 25.435 1.00 78.19 102 ASP A C 1
ATOM 705 O O . ASP A 1 102 ? -10.959 11.058 26.028 1.00 78.19 102 ASP A O 1
ATOM 709 N N . ARG A 1 103 ? -9.264 12.052 24.979 1.00 67.56 103 ARG A N 1
ATOM 710 C CA . ARG A 1 103 ? -9.868 13.405 24.995 1.00 67.56 103 ARG A CA 1
ATOM 711 C C . ARG A 1 103 ? -9.522 14.207 23.735 1.00 67.56 103 ARG A C 1
ATOM 713 O O . ARG A 1 103 ? -8.730 15.147 23.797 1.00 67.56 103 ARG A O 1
ATOM 720 N N . GLY A 1 104 ? -10.109 13.841 22.596 1.00 66.12 104 GLY A N 1
ATOM 721 C CA . GLY A 1 104 ? -10.012 14.577 21.324 1.00 66.12 104 GLY A CA 1
ATOM 722 C C . GLY A 1 104 ? -8.810 14.227 20.437 1.00 66.12 104 GLY A C 1
ATOM 723 O O . GLY A 1 104 ? -8.828 14.513 19.241 1.00 66.12 104 GLY A O 1
ATOM 724 N N . GLN A 1 105 ? -7.787 13.574 20.989 1.00 72.19 105 GLN A N 1
ATOM 725 C CA . GLN A 1 105 ? -6.813 12.787 20.234 1.00 72.19 105 GLN A CA 1
ATOM 726 C C . GLN A 1 105 ? -6.591 11.485 20.983 1.00 72.19 105 GLN A C 1
ATOM 728 O O . GLN A 1 105 ? -5.821 11.437 21.944 1.00 72.19 105 GLN A O 1
ATOM 733 N N . ASP A 1 106 ? -7.296 10.446 20.551 1.00 84.81 106 ASP A N 1
ATOM 734 C CA . ASP A 1 106 ? -7.095 9.125 21.117 1.00 84.81 106 ASP A CA 1
ATOM 735 C C . ASP A 1 106 ? -5.676 8.665 20.802 1.00 84.81 106 ASP A C 1
ATOM 737 O O . ASP A 1 106 ? -5.202 8.768 19.661 1.00 84.81 106 ASP A O 1
ATOM 741 N N . GLN A 1 107 ? -4.998 8.172 21.829 1.00 92.44 107 GLN A N 1
ATOM 742 C CA . GLN A 1 107 ? -3.681 7.578 21.700 1.00 92.44 107 GLN A CA 1
ATOM 743 C C . GLN A 1 107 ? -3.659 6.277 22.482 1.00 92.44 107 GLN A C 1
ATOM 745 O O . GLN A 1 107 ? -3.796 6.260 23.708 1.00 92.44 107 GLN A O 1
ATOM 750 N N . GLN A 1 108 ? -3.454 5.192 21.750 1.00 95.56 108 GLN A N 1
ATOM 751 C CA . GLN A 1 108 ? -3.200 3.876 22.300 1.00 95.56 108 GLN A CA 1
ATOM 752 C C . GLN A 1 108 ? -1.802 3.430 21.899 1.00 95.56 108 GLN A C 1
ATOM 754 O O . GLN A 1 108 ? -1.320 3.737 20.804 1.00 95.56 108 GLN A O 1
ATOM 759 N N . VAL A 1 109 ? -1.155 2.697 22.793 1.00 96.00 109 VAL A N 1
ATOM 760 C CA . VAL A 1 109 ? 0.162 2.121 22.553 1.00 96.00 109 VAL A CA 1
ATOM 761 C C . VAL A 1 109 ? 0.161 0.632 22.851 1.00 96.00 109 VAL A C 1
ATOM 763 O O . VAL A 1 109 ? -0.578 0.167 23.715 1.00 96.00 109 VAL A O 1
ATOM 766 N N . VAL A 1 110 ? 1.000 -0.107 22.134 1.00 96.75 110 VAL A N 1
ATOM 767 C CA . VAL A 1 110 ? 1.210 -1.541 22.341 1.00 96.75 110 VAL A CA 1
ATOM 768 C C . VAL A 1 110 ? 2.712 -1.795 22.418 1.00 96.75 110 VAL A C 1
ATOM 770 O O . VAL A 1 110 ? 3.371 -1.825 21.371 1.00 96.75 110 VAL A O 1
ATOM 773 N N . PRO A 1 111 ? 3.301 -1.947 23.619 1.00 95.62 111 PRO A N 1
ATOM 774 C CA . PRO A 1 111 ? 4.631 -2.519 23.736 1.00 95.62 111 PRO A CA 1
ATOM 775 C C . PRO A 1 111 ? 4.610 -3.961 23.230 1.00 95.62 111 PRO A C 1
ATOM 777 O O . PRO A 1 111 ? 3.740 -4.751 23.598 1.00 95.62 111 PRO A O 1
ATOM 780 N N . PHE A 1 112 ? 5.580 -4.322 22.398 1.00 95.31 112 PHE A N 1
ATOM 781 C CA . PHE A 1 112 ? 5.724 -5.697 21.937 1.00 95.31 112 PHE A CA 1
ATOM 782 C C . PHE A 1 112 ? 7.173 -6.070 21.645 1.00 95.31 112 PHE A C 1
ATOM 784 O O . PHE A 1 112 ? 8.007 -5.209 21.379 1.00 95.31 112 PHE A O 1
ATOM 791 N N . THR A 1 113 ? 7.468 -7.369 21.652 1.00 95.62 113 THR A N 1
ATOM 792 C CA . THR A 1 113 ? 8.746 -7.900 21.167 1.00 95.62 113 THR A CA 1
ATOM 793 C C . THR A 1 113 ? 8.569 -8.430 19.751 1.00 95.62 113 THR A C 1
ATOM 795 O O . THR A 1 113 ? 7.687 -9.252 19.496 1.00 95.62 113 THR A O 1
ATOM 798 N N . ALA A 1 114 ? 9.401 -7.963 18.822 1.00 94.25 114 ALA A N 1
ATOM 799 C CA . ALA A 1 114 ? 9.370 -8.418 17.440 1.00 94.25 114 ALA A CA 1
ATOM 800 C C . ALA A 1 114 ? 9.675 -9.931 17.358 1.00 94.25 114 ALA A C 1
ATOM 802 O O . ALA A 1 114 ? 10.664 -10.386 17.948 1.00 94.25 114 ALA A O 1
ATOM 803 N N . PRO A 1 115 ? 8.852 -10.720 16.642 1.00 95.81 115 PRO A N 1
ATOM 804 C CA . PRO A 1 115 ? 8.997 -12.170 16.574 1.00 95.81 115 PRO A CA 1
ATOM 805 C C . PRO A 1 115 ? 10.251 -12.573 15.783 1.00 95.81 115 PRO A C 1
ATOM 807 O O . PRO A 1 115 ? 10.900 -11.755 15.131 1.00 95.81 115 PRO A O 1
ATOM 810 N N . ALA A 1 116 ? 10.610 -13.856 15.822 1.00 92.88 116 ALA A N 1
ATOM 811 C CA . ALA A 1 116 ? 11.606 -14.392 14.896 1.00 92.88 116 ALA A CA 1
ATOM 812 C C . ALA A 1 116 ? 11.078 -14.351 13.448 1.00 92.88 116 ALA A C 1
ATOM 814 O O . ALA A 1 116 ? 9.871 -14.372 13.227 1.00 92.88 116 ALA A O 1
ATOM 815 N N . GLY A 1 117 ? 11.976 -14.321 12.457 1.00 86.00 117 GLY A N 1
ATOM 816 C CA . GLY A 1 117 ? 11.594 -14.329 11.036 1.00 86.00 117 GLY A CA 1
ATOM 817 C C . GLY A 1 117 ? 11.179 -12.969 10.461 1.00 86.00 117 GLY A C 1
ATOM 818 O O . GLY A 1 117 ? 10.663 -12.917 9.349 1.00 86.00 117 GLY A O 1
ATOM 819 N N . VAL A 1 118 ? 11.422 -11.880 11.195 1.00 86.88 118 VAL A N 1
ATOM 820 C CA . VAL A 1 118 ? 11.242 -10.508 10.701 1.00 86.88 118 VAL A CA 1
ATOM 821 C C . VAL A 1 118 ? 12.227 -10.216 9.568 1.00 86.88 118 VAL A C 1
ATOM 823 O O . VAL A 1 118 ? 13.416 -10.522 9.667 1.00 86.88 118 VAL A O 1
ATOM 826 N N . SER A 1 119 ? 11.709 -9.621 8.499 1.00 85.50 119 SER A N 1
ATOM 827 C CA . SER A 1 119 ? 12.414 -9.215 7.287 1.00 85.50 119 SER A CA 1
ATOM 828 C C . SER A 1 119 ? 12.108 -7.752 6.948 1.00 85.50 119 SER A C 1
ATOM 830 O O . SER A 1 119 ? 12.840 -6.865 7.375 1.00 85.50 119 SER A O 1
ATOM 832 N N . ALA A 1 120 ? 11.030 -7.483 6.210 1.00 82.50 120 ALA A N 1
ATOM 833 C CA . ALA A 1 120 ? 10.622 -6.139 5.802 1.00 82.50 120 ALA A CA 1
ATOM 834 C C . ALA A 1 120 ? 10.048 -5.296 6.957 1.00 82.50 120 ALA A C 1
ATOM 836 O O . ALA A 1 120 ? 9.898 -4.083 6.816 1.00 82.50 120 ALA A O 1
ATOM 837 N N . GLY A 1 121 ? 9.725 -5.918 8.093 1.00 89.12 121 GLY A N 1
ATOM 838 C CA . GLY A 1 121 ? 9.189 -5.258 9.278 1.00 89.12 121 GLY A CA 1
ATOM 839 C C . GLY A 1 121 ? 7.746 -4.785 9.113 1.00 89.12 121 GLY A C 1
ATOM 840 O O . GLY A 1 121 ? 7.329 -3.867 9.814 1.00 89.12 121 GLY A O 1
ATOM 841 N N . VAL A 1 122 ? 6.973 -5.375 8.197 1.00 92.44 122 VAL A N 1
ATOM 842 C CA . VAL A 1 122 ? 5.581 -4.992 7.927 1.00 92.44 122 VAL A CA 1
ATOM 843 C C . VAL A 1 122 ? 4.709 -5.328 9.131 1.00 92.44 122 VAL A C 1
ATOM 845 O O . VAL A 1 122 ? 4.453 -6.498 9.410 1.00 92.44 122 VAL A O 1
ATOM 848 N N . VAL A 1 123 ? 4.212 -4.310 9.827 1.00 95.69 123 VAL A N 1
ATOM 849 C CA . VAL A 1 123 ? 3.383 -4.468 11.024 1.00 95.69 123 VAL A CA 1
ATOM 850 C C . VAL A 1 123 ? 1.913 -4.404 10.648 1.00 95.69 123 VAL A C 1
ATOM 852 O O . VAL A 1 123 ? 1.452 -3.403 10.110 1.00 95.69 123 VAL A O 1
ATOM 855 N N . THR A 1 124 ? 1.156 -5.455 10.946 1.00 97.31 124 THR A N 1
ATOM 856 C CA . THR A 1 124 ? -0.292 -5.492 10.701 1.00 97.31 124 THR A CA 1
ATOM 857 C C . THR A 1 124 ? -1.044 -5.741 11.993 1.00 97.31 124 THR A C 1
ATOM 859 O O . THR A 1 124 ? -0.747 -6.691 12.716 1.00 97.31 124 THR A O 1
ATOM 862 N N . VAL A 1 125 ? -2.055 -4.913 12.246 1.00 98.00 125 VAL A N 1
ATOM 863 C CA . VAL A 1 125 ? -3.051 -5.135 13.294 1.00 98.00 125 VAL A CA 1
ATOM 864 C C . VAL A 1 125 ? -4.380 -5.504 12.657 1.00 98.00 125 VAL A C 1
ATOM 866 O O . VAL A 1 125 ? -4.805 -4.879 11.687 1.00 98.00 125 VAL A O 1
ATOM 869 N N . GLN A 1 126 ? -5.046 -6.498 13.234 1.00 97.81 126 GLN A N 1
ATOM 870 C CA . GLN A 1 126 ? -6.423 -6.873 12.940 1.00 97.81 126 GLN A CA 1
ATOM 871 C C . GLN A 1 126 ? -7.252 -6.843 14.230 1.00 97.81 126 GLN A C 1
ATOM 873 O O . GLN A 1 126 ? -6.836 -7.379 15.259 1.00 97.81 126 GLN A O 1
ATOM 878 N N . THR A 1 127 ? -8.449 -6.266 14.148 1.00 96.19 127 THR A N 1
ATOM 879 C CA . THR A 1 127 ? -9.513 -6.355 15.162 1.00 96.19 127 THR A CA 1
ATOM 880 C C . THR A 1 127 ? -10.803 -6.861 14.507 1.00 96.19 127 THR A C 1
ATOM 882 O O . THR A 1 127 ? -10.853 -7.066 13.293 1.00 96.19 127 THR A O 1
ATOM 885 N N . ALA A 1 128 ? -11.888 -7.028 15.268 1.00 95.62 128 ALA A N 1
ATOM 886 C CA . ALA A 1 128 ? -13.203 -7.329 14.687 1.00 95.62 128 ALA A CA 1
ATOM 887 C C . ALA A 1 128 ? -13.692 -6.252 13.693 1.00 95.62 128 ALA A C 1
ATOM 889 O O . ALA A 1 128 ? -14.529 -6.537 12.840 1.00 95.62 128 ALA A O 1
ATOM 890 N N . GLY A 1 129 ? -13.173 -5.023 13.793 1.00 95.94 129 GLY A N 1
ATOM 891 C CA . GLY A 1 129 ? -13.562 -3.919 12.924 1.00 95.94 129 GLY A CA 1
ATOM 892 C C . GLY A 1 129 ? -12.758 -3.803 11.636 1.00 95.94 129 GLY A C 1
ATOM 893 O O . GLY A 1 129 ? -13.164 -3.051 10.759 1.00 95.94 129 GLY A O 1
ATOM 894 N N . GLY A 1 130 ? -11.659 -4.538 11.467 1.00 97.50 130 GLY A N 1
ATOM 895 C CA . GLY A 1 130 ? -10.852 -4.502 10.247 1.00 97.50 130 GLY A CA 1
ATOM 896 C C . GLY A 1 130 ? -9.355 -4.584 10.521 1.00 97.50 130 GLY A C 1
ATOM 897 O O . GLY A 1 130 ? -8.931 -4.927 11.625 1.00 97.50 130 GLY A O 1
ATOM 898 N N . SER A 1 131 ? -8.562 -4.261 9.501 1.00 97.38 131 SER A N 1
ATOM 899 C CA . SER A 1 131 ? -7.103 -4.300 9.553 1.00 97.38 131 SER A CA 1
ATOM 900 C C . SER A 1 131 ? -6.485 -2.963 9.182 1.00 97.38 131 SER A C 1
ATOM 902 O O . SER A 1 131 ? -7.032 -2.225 8.363 1.00 97.38 131 SER A O 1
ATOM 904 N N . HIS A 1 132 ? -5.302 -2.705 9.732 1.00 97.62 132 HIS A N 1
ATOM 905 C CA . HIS A 1 132 ? -4.389 -1.707 9.212 1.00 97.62 132 HIS A CA 1
ATOM 906 C C . HIS A 1 132 ? -2.950 -2.224 9.226 1.00 97.62 132 HIS A C 1
ATOM 908 O O . HIS A 1 132 ? -2.534 -2.930 10.149 1.00 97.62 132 HIS A O 1
ATOM 914 N N . THR A 1 133 ? -2.197 -1.858 8.190 1.00 96.38 133 THR A N 1
ATOM 915 C CA . THR A 1 133 ? -0.817 -2.288 7.968 1.00 96.38 133 THR A CA 1
ATOM 916 C C . THR A 1 133 ? 0.097 -1.073 7.874 1.00 96.38 133 THR A C 1
ATOM 918 O O . THR A 1 133 ? -0.062 -0.247 6.976 1.00 96.38 133 THR A O 1
ATOM 921 N N . LEU A 1 134 ? 1.098 -1.009 8.751 1.00 93.06 134 LEU A N 1
ATOM 922 C CA . LEU A 1 134 ? 2.259 -0.139 8.607 1.00 93.06 134 LEU A CA 1
ATOM 923 C C . LEU A 1 134 ? 3.386 -0.890 7.910 1.00 93.06 134 LEU A C 1
ATOM 925 O O . LEU A 1 134 ? 3.731 -2.013 8.272 1.00 93.06 134 LEU A O 1
ATOM 929 N N . ARG A 1 135 ? 4.003 -0.234 6.934 1.00 87.50 135 ARG A N 1
ATOM 930 C CA . ARG A 1 135 ? 5.272 -0.670 6.354 1.00 87.50 135 ARG A CA 1
ATOM 931 C C . ARG A 1 135 ? 6.339 0.314 6.831 1.00 87.50 135 ARG A C 1
ATOM 933 O O . ARG A 1 135 ? 6.120 1.510 6.644 1.00 87.50 135 ARG A O 1
ATOM 940 N N . PRO A 1 136 ? 7.432 -0.139 7.468 1.00 73.56 136 PRO A N 1
ATOM 941 C CA . PRO A 1 136 ? 8.543 0.739 7.798 1.00 73.56 136 PRO A CA 1
ATOM 942 C C . PRO A 1 136 ? 9.078 1.409 6.536 1.00 73.56 136 PRO A C 1
ATOM 944 O O . PRO A 1 136 ? 9.037 0.817 5.449 1.00 73.56 136 PRO A O 1
ATOM 947 N N . ASP A 1 137 ? 9.626 2.612 6.695 1.00 68.25 137 ASP A N 1
ATOM 948 C CA . ASP A 1 137 ? 10.413 3.237 5.641 1.00 68.25 137 ASP A CA 1
ATOM 949 C C . ASP A 1 137 ? 11.528 2.270 5.244 1.00 68.25 137 ASP A C 1
ATOM 951 O O . ASP A 1 137 ? 12.400 1.911 6.038 1.00 68.25 137 ASP A O 1
ATOM 955 N N . SER A 1 138 ? 11.454 1.780 4.012 1.00 65.38 138 SER A N 1
ATOM 956 C CA . SER A 1 138 ? 12.440 0.847 3.498 1.00 65.38 138 SER A CA 1
ATOM 957 C C . SER A 1 138 ? 13.628 1.638 2.970 1.00 65.38 138 SER A C 1
ATOM 959 O O . SER A 1 138 ? 13.468 2.547 2.153 1.00 65.38 138 SER A O 1
ATOM 961 N N . THR A 1 139 ? 14.836 1.297 3.417 1.00 68.38 139 THR A N 1
ATOM 962 C CA . THR A 1 139 ? 16.054 1.820 2.797 1.00 68.38 139 THR A CA 1
ATOM 963 C C . THR A 1 139 ? 16.106 1.339 1.356 1.00 68.38 139 THR A C 1
ATOM 965 O O . THR A 1 139 ? 16.114 0.131 1.117 1.00 68.38 139 THR A O 1
ATOM 968 N N . LEU A 1 140 ? 16.145 2.272 0.405 1.00 76.12 140 LEU A N 1
ATOM 969 C CA . LEU A 1 140 ? 16.340 1.923 -0.993 1.00 76.12 140 LEU A CA 1
ATOM 970 C C . LEU A 1 140 ? 17.800 1.533 -1.218 1.00 76.12 140 LEU A C 1
ATOM 972 O O . LEU A 1 140 ? 18.696 2.369 -1.081 1.00 76.12 140 LEU A O 1
ATOM 976 N N . SER A 1 141 ? 18.031 0.278 -1.590 1.00 84.25 141 SER A N 1
ATOM 977 C CA . SER A 1 141 ? 19.311 -0.119 -2.176 1.00 84.25 141 SER A CA 1
ATOM 978 C C . SER A 1 141 ? 19.467 0.579 -3.529 1.00 84.25 141 SER A C 1
ATOM 980 O O . SER A 1 141 ? 18.484 0.794 -4.239 1.00 84.25 141 SER A O 1
ATOM 982 N N . SER A 1 142 ? 20.683 1.012 -3.868 1.00 90.50 142 SER A N 1
ATOM 983 C CA . SER A 1 142 ? 20.950 1.694 -5.137 1.00 90.50 142 SER A CA 1
ATOM 984 C C . SER A 1 142 ? 22.121 1.041 -5.849 1.00 90.50 142 SER A C 1
ATOM 986 O O . SER A 1 142 ? 23.248 1.072 -5.357 1.00 90.50 142 SER A O 1
ATOM 988 N N . THR A 1 143 ? 21.858 0.523 -7.042 1.00 92.50 143 THR A N 1
ATOM 989 C CA . THR A 1 143 ? 22.853 -0.102 -7.915 1.00 92.50 143 THR A CA 1
ATOM 990 C C . THR A 1 143 ? 23.029 0.733 -9.178 1.00 92.50 143 THR A C 1
ATOM 992 O O . THR A 1 143 ? 22.054 1.234 -9.738 1.00 92.50 143 THR A O 1
ATOM 995 N N . THR A 1 144 ? 24.266 0.876 -9.656 1.00 94.50 144 THR A N 1
ATOM 996 C CA . THR A 1 144 ? 24.553 1.474 -10.968 1.00 94.50 144 THR A CA 1
ATOM 997 C C . THR A 1 144 ? 25.054 0.395 -11.918 1.00 94.50 144 THR A C 1
ATOM 999 O O . THR A 1 144 ? 26.012 -0.305 -11.598 1.00 94.50 144 THR A O 1
ATOM 1002 N N . LEU A 1 145 ? 24.426 0.280 -13.087 1.00 93.38 145 LEU A N 1
ATOM 1003 C CA . LEU A 1 145 ? 24.853 -0.594 -14.174 1.00 93.38 145 LEU A CA 1
ATOM 1004 C C . LEU A 1 145 ? 25.457 0.236 -15.310 1.00 93.38 145 LEU A C 1
ATOM 1006 O O . LEU A 1 145 ? 24.899 1.254 -15.722 1.00 93.38 145 LEU A O 1
ATOM 1010 N N . THR A 1 146 ? 26.570 -0.252 -15.849 1.00 92.94 146 THR A N 1
ATOM 1011 C CA . THR A 1 146 ? 27.220 0.238 -17.073 1.00 92.94 146 THR A CA 1
ATOM 1012 C C . THR A 1 146 ? 27.283 -0.913 -18.078 1.00 92.94 146 THR A C 1
ATOM 1014 O O . THR A 1 146 ? 28.291 -1.628 -18.112 1.00 92.94 146 THR A O 1
ATOM 1017 N N . PRO A 1 147 ? 26.197 -1.175 -18.826 1.00 87.62 147 PRO A N 1
ATOM 1018 C CA . PRO A 1 147 ? 26.210 -2.159 -19.904 1.00 87.62 147 PRO A CA 1
ATOM 1019 C C . PRO A 1 147 ? 27.223 -1.804 -21.006 1.00 87.62 147 PRO A C 1
ATOM 1021 O O . PRO A 1 147 ? 27.888 -0.768 -20.950 1.00 87.62 147 PRO A O 1
ATOM 1024 N N . GLY A 1 148 ? 27.348 -2.683 -22.005 1.00 83.62 148 GLY A N 1
ATOM 1025 C CA . GLY A 1 148 ? 28.118 -2.395 -23.219 1.00 83.62 148 GLY A CA 1
ATOM 1026 C C . GLY A 1 148 ? 27.561 -1.196 -23.994 1.00 83.62 148 GLY A C 1
ATOM 1027 O O . GLY A 1 148 ? 26.626 -0.542 -23.546 1.00 83.62 148 GLY A O 1
ATOM 1028 N N . THR A 1 149 ? 28.156 -0.900 -25.149 1.00 79.75 149 THR A N 1
ATOM 1029 C CA . THR A 1 149 ? 27.790 0.281 -25.947 1.00 79.75 149 THR A CA 1
ATOM 1030 C C . THR A 1 149 ? 26.317 0.301 -26.341 1.00 79.75 149 THR A C 1
ATOM 1032 O O . THR A 1 149 ? 25.716 1.350 -26.227 1.00 79.75 149 THR A O 1
ATOM 1035 N N . ASP A 1 150 ? 25.753 -0.844 -26.717 1.00 82.25 150 ASP A N 1
ATOM 1036 C CA . ASP A 1 150 ? 24.361 -0.973 -27.149 1.00 82.25 150 ASP A CA 1
ATOM 1037 C C . ASP A 1 150 ? 23.659 -2.057 -26.315 1.00 82.25 150 ASP A C 1
ATOM 1039 O O . ASP A 1 150 ? 24.265 -3.081 -25.953 1.00 82.25 150 ASP A O 1
ATOM 1043 N N . VAL A 1 151 ? 22.388 -1.829 -25.991 1.00 84.00 151 VAL A N 1
ATOM 1044 C CA . VAL A 1 151 ? 21.563 -2.701 -25.157 1.00 84.00 151 VAL A CA 1
ATOM 1045 C C . VAL A 1 151 ? 20.248 -3.039 -25.832 1.00 84.00 151 VAL A C 1
ATOM 1047 O O . VAL A 1 151 ? 19.197 -2.486 -25.532 1.00 84.00 151 VAL A O 1
ATOM 1050 N N . GLY A 1 152 ? 20.251 -4.113 -26.608 1.00 77.44 152 GLY A N 1
ATOM 1051 C CA . GLY A 1 152 ? 19.009 -4.771 -26.988 1.00 77.44 152 GLY A CA 1
ATOM 1052 C C . GLY A 1 152 ? 18.661 -4.617 -28.456 1.00 77.44 152 GLY A C 1
ATOM 1053 O O . GLY A 1 152 ? 19.087 -5.469 -29.217 1.00 77.44 152 GLY A O 1
ATOM 1054 N N . ASP A 1 153 ? 17.765 -3.705 -28.824 1.00 78.88 153 ASP A N 1
ATOM 1055 C CA . ASP A 1 153 ? 16.941 -3.664 -30.055 1.00 78.88 153 ASP A CA 1
ATOM 1056 C C . ASP A 1 153 ? 15.789 -4.669 -30.149 1.00 78.88 153 ASP A C 1
ATOM 1058 O O . ASP A 1 153 ? 14.762 -4.379 -30.772 1.00 78.88 153 ASP A O 1
ATOM 1062 N N . THR A 1 154 ? 15.929 -5.861 -29.561 1.00 83.25 154 THR A N 1
ATOM 1063 C CA . THR A 1 154 ? 14.907 -6.921 -29.625 1.00 83.25 154 THR A CA 1
ATOM 1064 C C . THR A 1 154 ? 14.674 -7.582 -28.274 1.00 83.25 154 THR A C 1
ATOM 1066 O O . THR A 1 154 ? 15.555 -7.606 -27.416 1.00 83.25 154 THR A O 1
ATOM 1069 N N . SER A 1 155 ? 13.501 -8.187 -28.064 1.00 81.81 155 SER A N 1
ATOM 1070 C CA . SER A 1 155 ? 13.199 -8.898 -26.807 1.00 81.81 155 SER A CA 1
ATOM 1071 C C . SER A 1 155 ? 14.137 -10.069 -26.523 1.00 81.81 155 SER A C 1
ATOM 1073 O O . SER A 1 155 ? 14.382 -10.396 -25.360 1.00 81.81 155 SER A O 1
ATOM 1075 N N . ALA A 1 156 ? 14.684 -10.690 -27.571 1.00 84.88 156 ALA A N 1
ATOM 1076 C CA . ALA A 1 156 ? 15.637 -11.786 -27.447 1.00 84.88 156 ALA A CA 1
ATOM 1077 C C . ALA A 1 156 ? 16.994 -11.314 -26.900 1.00 84.88 156 ALA A C 1
ATOM 1079 O O . ALA A 1 156 ? 17.630 -12.040 -26.136 1.00 84.88 156 ALA A O 1
ATOM 1080 N N . THR A 1 157 ? 17.409 -10.100 -27.266 1.00 86.88 157 THR A N 1
ATOM 1081 C CA . THR A 1 157 ? 18.700 -9.495 -26.903 1.00 86.88 157 THR A CA 1
ATOM 1082 C C . THR A 1 157 ? 18.598 -8.486 -25.760 1.00 86.88 157 THR A C 1
ATOM 1084 O O . THR A 1 157 ? 19.622 -7.973 -25.322 1.00 86.88 157 THR A O 1
ATOM 1087 N N . ALA A 1 158 ? 17.391 -8.229 -25.246 1.00 90.00 158 ALA A N 1
ATOM 1088 C CA . ALA A 1 158 ? 17.147 -7.262 -24.183 1.00 90.00 158 ALA A CA 1
ATOM 1089 C C . ALA A 1 158 ? 18.031 -7.503 -22.950 1.00 90.00 158 ALA A C 1
ATOM 1091 O O . ALA A 1 158 ? 18.087 -8.614 -22.402 1.00 90.00 158 ALA A O 1
ATOM 1092 N N . THR A 1 159 ? 18.666 -6.434 -22.472 1.00 92.88 159 THR A N 1
ATOM 1093 C CA . THR A 1 159 ? 19.556 -6.486 -21.310 1.00 92.88 159 THR A CA 1
ATOM 1094 C C . THR A 1 159 ? 18.761 -6.790 -20.047 1.00 92.88 159 THR A C 1
ATOM 1096 O O . THR A 1 159 ? 17.743 -6.161 -19.765 1.00 92.88 159 THR A O 1
ATOM 1099 N N . VAL A 1 160 ? 19.219 -7.765 -19.263 1.00 93.25 160 VAL A N 1
ATOM 1100 C CA . VAL A 1 160 ? 18.547 -8.152 -18.016 1.00 93.25 160 VAL A CA 1
ATOM 1101 C C . VAL A 1 160 ? 18.832 -7.128 -16.927 1.00 93.25 160 VAL A C 1
ATOM 1103 O O . VAL A 1 160 ? 19.991 -6.850 -16.629 1.00 93.25 160 VAL A O 1
ATOM 1106 N N . VAL 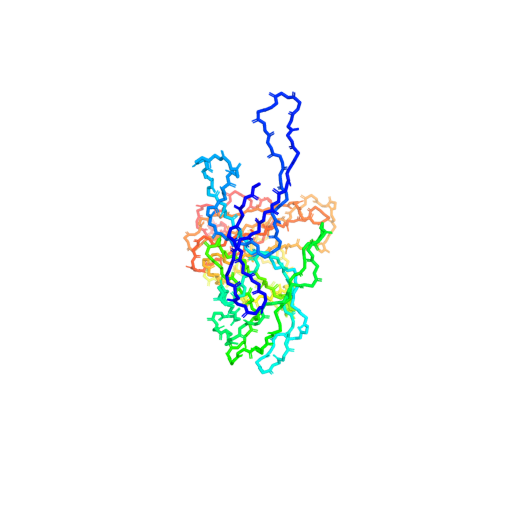A 1 161 ? 17.779 -6.625 -16.291 1.00 94.56 161 VAL A N 1
ATOM 1107 C CA . VAL A 1 161 ? 17.857 -5.740 -15.128 1.00 94.56 161 VAL A CA 1
ATOM 1108 C C . VAL A 1 161 ? 17.218 -6.449 -13.942 1.00 94.56 161 VAL A C 1
ATOM 1110 O O . VAL A 1 161 ? 16.050 -6.836 -13.989 1.00 94.56 161 VAL A O 1
ATOM 1113 N N . ALA A 1 162 ? 17.992 -6.636 -12.874 1.00 91.75 162 ALA A N 1
ATOM 1114 C CA . ALA A 1 162 ? 17.457 -7.110 -11.607 1.00 91.75 162 ALA A CA 1
ATOM 1115 C C . ALA A 1 162 ? 16.801 -5.934 -10.876 1.00 91.75 162 ALA A C 1
ATOM 1117 O O . ALA A 1 162 ? 17.434 -4.899 -10.694 1.00 91.75 162 ALA A O 1
ATOM 1118 N N . LEU A 1 163 ? 15.552 -6.106 -10.443 1.00 90.31 163 LEU A N 1
ATOM 1119 C CA . LEU A 1 163 ? 14.828 -5.131 -9.625 1.00 90.31 163 LEU A CA 1
ATOM 1120 C C . LEU A 1 163 ? 14.339 -5.814 -8.339 1.00 90.31 163 LEU A C 1
ATOM 1122 O O . LEU A 1 163 ? 13.175 -6.204 -8.262 1.00 90.31 163 LEU A O 1
ATOM 1126 N N . PRO A 1 164 ? 15.224 -6.040 -7.348 1.00 86.31 164 PRO A N 1
ATOM 1127 C CA . PRO A 1 164 ? 14.804 -6.527 -6.040 1.00 86.31 164 PRO A CA 1
ATOM 1128 C C . PRO A 1 164 ? 13.798 -5.582 -5.371 1.00 86.31 164 PRO A C 1
ATOM 1130 O O . PRO A 1 164 ? 13.705 -4.396 -5.698 1.00 86.31 164 PRO A O 1
ATOM 1133 N N . LEU A 1 165 ? 13.066 -6.102 -4.385 1.00 83.62 165 LEU A N 1
ATOM 1134 C CA . LEU A 1 165 ? 12.166 -5.286 -3.575 1.00 83.62 165 LEU A CA 1
ATOM 1135 C C . LEU A 1 165 ? 12.942 -4.136 -2.915 1.00 83.62 165 LEU A C 1
ATOM 1137 O O . LEU A 1 165 ? 14.006 -4.358 -2.338 1.00 83.62 165 LEU A O 1
ATOM 1141 N N . ASN A 1 166 ? 12.376 -2.926 -2.965 1.00 83.38 166 ASN A N 1
ATOM 1142 C CA . ASN A 1 166 ? 12.985 -1.711 -2.417 1.00 83.38 166 ASN A CA 1
ATOM 1143 C C . ASN A 1 166 ? 14.382 -1.404 -2.995 1.00 83.38 166 ASN A C 1
ATOM 1145 O O . ASN A 1 166 ? 15.255 -0.909 -2.285 1.00 83.38 166 ASN A O 1
ATOM 1149 N N . ASP A 1 167 ? 14.604 -1.683 -4.278 1.00 88.62 167 ASP A N 1
ATOM 1150 C CA . ASP A 1 167 ? 15.846 -1.348 -4.976 1.00 88.62 167 ASP A CA 1
ATOM 1151 C C . ASP A 1 167 ? 15.628 -0.275 -6.050 1.00 88.62 167 ASP A C 1
ATOM 1153 O O . ASP A 1 167 ? 14.553 -0.139 -6.643 1.00 88.62 167 ASP A O 1
ATOM 1157 N N . ARG A 1 168 ? 16.686 0.488 -6.320 1.00 92.75 168 ARG A N 1
ATOM 1158 C CA . ARG A 1 168 ? 16.814 1.371 -7.470 1.00 92.75 168 ARG A CA 1
ATOM 1159 C C . ARG A 1 168 ? 18.037 0.962 -8.275 1.00 92.75 168 ARG A C 1
ATOM 1161 O O . ARG A 1 168 ? 19.171 1.179 -7.858 1.00 92.75 168 ARG A O 1
ATOM 1168 N N . THR A 1 169 ? 17.806 0.548 -9.511 1.00 95.19 169 THR A N 1
ATOM 1169 C CA . THR A 1 169 ? 18.880 0.392 -10.489 1.00 95.19 169 THR A CA 1
ATOM 1170 C C . THR A 1 169 ? 18.953 1.608 -11.415 1.00 95.19 169 THR A C 1
ATOM 1172 O O . THR A 1 169 ? 17.957 2.017 -12.009 1.00 95.19 169 THR A O 1
ATOM 1175 N N . THR A 1 170 ? 20.139 2.209 -11.531 1.00 95.06 170 THR A N 1
ATOM 1176 C CA . THR A 1 170 ? 20.442 3.309 -12.459 1.00 95.06 170 THR A CA 1
ATOM 1177 C C . THR A 1 170 ? 21.338 2.790 -13.575 1.00 95.06 170 THR A C 1
ATOM 1179 O O . THR A 1 170 ? 22.390 2.221 -13.307 1.00 95.06 170 THR A O 1
ATOM 1182 N N . ILE A 1 171 ? 20.940 3.000 -14.826 1.00 94.44 171 ILE A N 1
ATOM 1183 C CA . ILE A 1 171 ? 21.702 2.570 -16.004 1.00 94.44 171 ILE A CA 1
ATOM 1184 C C . ILE A 1 171 ? 22.345 3.804 -16.632 1.00 94.44 171 ILE A C 1
ATOM 1186 O O . ILE A 1 171 ? 21.674 4.821 -16.810 1.00 94.44 171 ILE A O 1
ATOM 1190 N N . ILE A 1 172 ? 23.643 3.734 -16.924 1.00 92.81 172 ILE A N 1
ATOM 1191 C CA . ILE A 1 172 ? 24.411 4.846 -17.499 1.00 92.81 172 ILE A CA 1
ATOM 1192 C C . ILE A 1 172 ? 25.250 4.389 -18.698 1.00 92.81 172 ILE A C 1
ATOM 1194 O O . ILE A 1 172 ? 25.528 3.202 -18.864 1.00 92.81 172 ILE A O 1
ATOM 1198 N N . GLY A 1 173 ? 25.687 5.356 -19.510 1.00 88.50 173 GLY A N 1
ATOM 1199 C CA . GLY A 1 173 ? 26.578 5.116 -20.650 1.00 88.50 173 GLY A CA 1
ATOM 1200 C C . GLY A 1 173 ? 25.888 4.597 -21.913 1.00 88.50 173 GLY A C 1
ATOM 1201 O O . GLY A 1 173 ? 26.574 4.041 -22.755 1.00 88.50 173 GLY A O 1
ATOM 1202 N N . GLN A 1 174 ? 24.568 4.764 -22.022 1.00 89.25 174 GLN A N 1
ATOM 1203 C CA . GLN A 1 174 ? 23.754 4.325 -23.163 1.00 89.25 174 GLN A CA 1
ATOM 1204 C C . GLN A 1 174 ? 23.335 5.529 -24.009 1.00 89.25 174 GLN A C 1
ATOM 1206 O O . GLN A 1 174 ? 23.145 6.622 -23.455 1.00 89.25 174 GLN A O 1
ATOM 1211 N N . SER A 1 175 ? 23.212 5.354 -25.325 1.00 87.88 175 SER A N 1
ATOM 1212 C CA . SER A 1 175 ? 22.832 6.419 -26.254 1.00 87.88 175 SER A CA 1
ATOM 1213 C C . SER A 1 175 ? 21.913 5.905 -27.353 1.00 87.88 175 SER A C 1
ATOM 1215 O O . SER A 1 175 ? 22.293 5.054 -28.132 1.00 87.88 175 SER A O 1
ATOM 1217 N N . ILE A 1 176 ? 20.756 6.543 -27.527 1.00 84.81 176 ILE A N 1
ATOM 1218 C CA . ILE A 1 176 ? 19.887 6.214 -28.660 1.00 84.81 176 ILE A CA 1
ATOM 1219 C C . ILE A 1 176 ? 20.563 6.628 -29.977 1.00 84.81 176 ILE A C 1
ATOM 1221 O O . ILE A 1 176 ? 20.872 7.806 -30.188 1.00 84.81 176 ILE A O 1
ATOM 1225 N N . GLY A 1 177 ? 20.683 5.678 -30.891 1.00 82.69 177 GLY A N 1
ATOM 1226 C CA . GLY A 1 177 ? 21.196 5.807 -32.246 1.00 82.69 177 GLY A CA 1
ATOM 1227 C C . GLY A 1 177 ? 22.688 5.537 -32.376 1.00 82.69 177 GLY A C 1
ATOM 1228 O O . GLY A 1 177 ? 23.277 5.972 -33.367 1.00 82.69 177 GLY A O 1
ATOM 1229 N N . ASP A 1 178 ? 23.302 4.865 -31.404 1.00 80.75 178 ASP A N 1
ATOM 1230 C CA . ASP A 1 178 ? 24.727 4.515 -31.418 1.00 80.75 178 ASP A CA 1
ATOM 1231 C C . ASP A 1 178 ? 25.048 3.208 -32.169 1.00 80.75 178 ASP A C 1
ATOM 1233 O O . ASP A 1 178 ? 26.221 2.884 -32.385 1.00 80.75 178 ASP A O 1
ATOM 1237 N N . ASN A 1 179 ? 24.021 2.521 -32.672 1.00 80.31 179 ASN A N 1
ATOM 1238 C CA . ASN A 1 179 ? 24.127 1.341 -33.523 1.00 80.31 179 ASN A CA 1
ATOM 1239 C C . ASN A 1 179 ? 23.686 1.605 -34.985 1.00 80.31 179 ASN A C 1
ATOM 1241 O O . ASN A 1 179 ? 23.424 2.731 -35.424 1.00 80.31 179 ASN A O 1
ATOM 1245 N N . ALA A 1 180 ? 23.612 0.537 -35.787 1.00 82.88 180 ALA A N 1
ATOM 1246 C CA . ALA A 1 180 ? 23.273 0.613 -37.212 1.00 82.88 180 ALA A CA 1
ATOM 1247 C C . ALA A 1 180 ? 21.825 1.071 -37.496 1.00 82.88 180 ALA A C 1
ATOM 1249 O O . ALA A 1 180 ? 21.502 1.386 -38.645 1.00 82.88 180 ALA A O 1
ATOM 1250 N N . PHE A 1 181 ? 20.950 1.115 -36.485 1.00 77.38 181 PHE A N 1
ATOM 1251 C CA . PHE A 1 181 ? 19.552 1.526 -36.627 1.00 77.38 181 PHE A CA 1
ATOM 1252 C C . PHE A 1 181 ? 19.358 3.045 -36.517 1.00 77.38 181 PHE A C 1
ATOM 1254 O O . PHE A 1 181 ? 18.312 3.556 -36.941 1.00 77.38 181 PHE A O 1
ATOM 1261 N N . GLY A 1 182 ? 20.360 3.788 -36.030 1.00 80.81 182 GLY A N 1
ATOM 1262 C CA . GLY A 1 182 ? 20.355 5.253 -35.976 1.00 80.81 182 GLY A CA 1
ATOM 1263 C C . GLY A 1 182 ? 19.081 5.804 -35.326 1.00 80.81 182 GLY A C 1
ATOM 1264 O O . GLY A 1 182 ? 18.708 5.420 -34.229 1.00 80.81 182 GLY A O 1
ATOM 1265 N N . GLY A 1 183 ? 18.328 6.663 -36.021 1.00 74.75 183 GLY A N 1
ATOM 1266 C CA . GLY A 1 183 ? 17.074 7.228 -35.484 1.00 74.75 183 GLY A CA 1
ATOM 1267 C C . GLY A 1 183 ? 15.948 6.216 -35.191 1.00 74.75 183 GLY A C 1
ATOM 1268 O O . GLY A 1 183 ? 14.892 6.614 -34.694 1.00 74.75 183 GLY A O 1
ATOM 1269 N N . LYS A 1 184 ? 16.137 4.934 -35.528 1.00 78.50 184 LYS A N 1
ATOM 1270 C CA . LYS A 1 184 ? 15.211 3.826 -35.242 1.00 78.50 184 LYS A CA 1
ATOM 1271 C C . LYS A 1 184 ? 15.698 2.893 -34.134 1.00 78.50 184 LYS A C 1
ATOM 1273 O O . LYS A 1 184 ? 15.030 1.893 -33.879 1.00 78.50 184 LYS A O 1
ATOM 1278 N N . ASP A 1 185 ? 16.821 3.219 -33.519 1.00 83.00 185 ASP A N 1
ATOM 1279 C CA . ASP A 1 185 ? 17.378 2.480 -32.400 1.00 83.00 185 ASP A CA 1
ATOM 1280 C C . ASP A 1 185 ? 16.415 2.427 -31.196 1.00 83.00 185 ASP A C 1
ATOM 1282 O O . ASP A 1 185 ? 15.589 3.338 -30.980 1.00 83.00 185 ASP A O 1
ATOM 1286 N N . VAL A 1 186 ? 16.479 1.313 -30.464 1.00 86.00 186 VAL A N 1
ATOM 1287 C CA . VAL A 1 186 ? 15.735 1.051 -29.233 1.00 86.00 186 VAL A CA 1
ATOM 1288 C C . VAL A 1 186 ? 16.620 0.305 -28.237 1.00 86.00 186 VAL A C 1
ATOM 1290 O O . VAL A 1 186 ? 16.764 -0.916 -28.304 1.00 86.00 186 VAL A O 1
ATOM 1293 N N . ASP A 1 187 ? 17.010 1.009 -27.182 1.00 89.50 187 ASP A N 1
ATOM 1294 C CA . ASP A 1 187 ? 17.534 0.383 -25.974 1.00 89.50 187 ASP A CA 1
ATOM 1295 C C . ASP A 1 187 ? 16.410 -0.407 -25.287 1.00 89.50 187 ASP A C 1
ATOM 1297 O O . ASP A 1 187 ? 15.397 0.164 -24.857 1.00 89.50 187 ASP A O 1
ATOM 1301 N N . LEU A 1 188 ? 16.565 -1.725 -25.165 1.00 91.44 188 LEU A N 1
ATOM 1302 C CA . LEU A 1 188 ? 15.569 -2.616 -24.580 1.00 91.44 188 LEU A CA 1
ATOM 1303 C C . LEU A 1 188 ? 16.117 -3.364 -23.364 1.00 91.44 188 LEU A C 1
ATOM 1305 O O . LEU A 1 188 ? 17.093 -4.114 -23.427 1.00 91.44 188 LEU A O 1
ATOM 1309 N N . TYR A 1 189 ? 15.395 -3.230 -22.257 1.00 94.56 189 TYR A N 1
ATOM 1310 C CA . TYR A 1 189 ? 15.692 -3.887 -20.990 1.00 94.56 189 TYR A CA 1
ATOM 1311 C C . TYR A 1 189 ? 14.589 -4.874 -20.638 1.00 94.56 189 TYR A C 1
ATOM 1313 O O . TYR A 1 189 ? 13.415 -4.587 -20.865 1.00 94.56 189 TYR A O 1
ATOM 1321 N N . ARG A 1 190 ? 14.943 -6.008 -20.030 1.00 94.88 190 ARG A N 1
ATOM 1322 C CA . ARG A 1 190 ? 13.983 -6.979 -19.492 1.00 94.88 190 ARG A CA 1
ATOM 1323 C C . ARG A 1 190 ? 14.142 -7.148 -17.991 1.00 94.88 190 ARG A C 1
ATOM 1325 O O . ARG A 1 190 ? 15.260 -7.218 -17.484 1.00 94.88 190 ARG A O 1
ATOM 1332 N N . PHE A 1 191 ? 13.026 -7.286 -17.296 1.00 96.38 191 PHE A N 1
ATOM 1333 C CA . PHE A 1 191 ? 12.982 -7.540 -15.858 1.00 96.38 191 PHE A CA 1
ATOM 1334 C C . PHE A 1 191 ? 11.793 -8.442 -15.520 1.00 96.38 191 PHE A C 1
ATOM 1336 O O . PHE A 1 191 ? 10.883 -8.630 -16.330 1.00 96.38 191 PHE A O 1
ATOM 1343 N N . THR A 1 192 ? 11.801 -9.025 -14.328 1.00 96.62 192 THR A N 1
ATOM 1344 C CA . THR A 1 192 ? 10.663 -9.777 -13.786 1.00 96.62 192 THR A CA 1
ATOM 1345 C C . THR A 1 192 ? 9.965 -8.948 -12.724 1.00 96.62 192 THR A C 1
ATOM 1347 O O . THR A 1 192 ? 10.648 -8.336 -11.908 1.00 96.62 192 THR A O 1
ATOM 1350 N N . ALA A 1 193 ? 8.636 -8.968 -12.713 1.00 95.81 193 ALA A N 1
ATOM 1351 C CA . ALA A 1 193 ? 7.831 -8.373 -11.653 1.00 95.81 193 ALA A CA 1
ATOM 1352 C C . ALA A 1 193 ? 6.755 -9.357 -11.186 1.00 95.81 193 ALA A C 1
ATOM 1354 O O . ALA A 1 193 ? 6.243 -10.149 -11.984 1.00 95.81 193 ALA A O 1
ATOM 1355 N N . ASN A 1 194 ? 6.409 -9.304 -9.904 1.00 95.12 194 ASN A N 1
ATOM 1356 C CA . ASN A 1 194 ? 5.287 -10.038 -9.324 1.00 95.12 194 ASN A CA 1
ATOM 1357 C C . ASN A 1 194 ? 3.987 -9.234 -9.433 1.00 95.12 194 ASN A C 1
ATOM 1359 O O . ASN A 1 194 ? 4.001 -8.005 -9.392 1.00 95.12 194 ASN A O 1
ATOM 1363 N N . ALA A 1 195 ? 2.846 -9.920 -9.529 1.00 94.81 195 ALA A N 1
ATOM 1364 C CA . ALA A 1 195 ? 1.539 -9.268 -9.501 1.00 94.81 195 ALA A CA 1
ATOM 1365 C C . ALA A 1 195 ? 1.397 -8.377 -8.251 1.00 94.81 195 ALA A C 1
ATOM 1367 O O . ALA A 1 195 ? 1.629 -8.827 -7.129 1.00 94.81 195 ALA A O 1
ATOM 1368 N N . GLY A 1 196 ? 1.010 -7.116 -8.446 1.00 92.25 196 GLY A N 1
ATOM 1369 C CA . GLY A 1 196 ? 0.865 -6.122 -7.380 1.00 92.25 196 GLY A CA 1
ATOM 1370 C C . GLY A 1 196 ? 2.134 -5.332 -7.039 1.00 92.25 196 GLY A C 1
ATOM 1371 O O . GLY A 1 196 ? 2.035 -4.333 -6.324 1.00 92.25 196 GLY A O 1
ATOM 1372 N N . GLU A 1 197 ? 3.311 -5.702 -7.559 1.00 93.31 197 GLU A N 1
ATOM 1373 C CA . GLU A 1 197 ? 4.509 -4.868 -7.414 1.00 93.31 197 GLU A CA 1
ATOM 1374 C C . GLU A 1 197 ? 4.320 -3.529 -8.118 1.00 93.31 197 GLU A C 1
ATOM 1376 O O . GLU A 1 197 ? 3.762 -3.459 -9.213 1.00 93.31 197 GLU A O 1
ATOM 1381 N N . THR A 1 198 ? 4.790 -2.459 -7.480 1.00 93.69 198 THR A N 1
ATOM 1382 C CA . THR A 1 198 ? 4.693 -1.103 -8.017 1.00 93.69 198 THR A CA 1
ATOM 1383 C C . THR A 1 198 ? 6.074 -0.607 -8.413 1.00 93.69 198 THR A C 1
ATOM 1385 O O . THR A 1 198 ? 6.959 -0.484 -7.570 1.00 93.69 198 THR A O 1
ATOM 1388 N N . LEU A 1 199 ? 6.250 -0.299 -9.696 1.00 95.69 199 LEU A N 1
ATOM 1389 C CA . LEU A 1 199 ? 7.513 0.138 -10.278 1.00 95.69 199 LEU A CA 1
ATOM 1390 C C . LEU A 1 199 ? 7.406 1.573 -10.801 1.00 95.69 199 LEU A C 1
ATOM 1392 O O . LEU A 1 199 ? 6.339 2.057 -11.177 1.00 95.69 199 LEU A O 1
ATOM 1396 N N . THR A 1 200 ? 8.534 2.275 -10.824 1.00 96.50 200 THR A N 1
ATOM 1397 C CA . THR A 1 200 ? 8.659 3.583 -11.473 1.00 96.50 200 THR A CA 1
ATOM 1398 C C . THR A 1 200 ? 9.844 3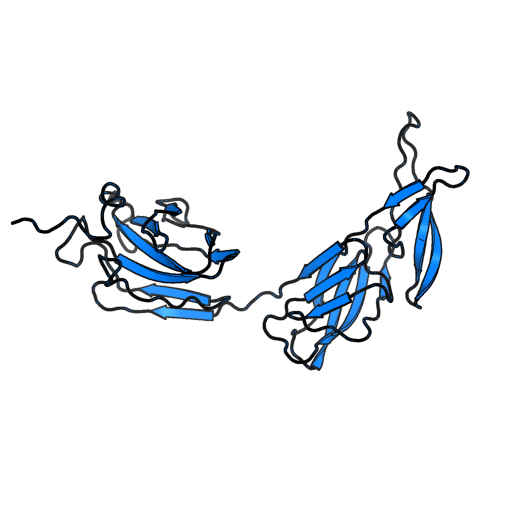.550 -12.418 1.00 96.50 200 THR A C 1
ATOM 1400 O O . THR A 1 200 ? 10.937 3.151 -12.028 1.00 96.50 200 THR A O 1
ATOM 1403 N N . PHE A 1 201 ? 9.634 4.035 -13.637 1.00 97.25 201 PHE A N 1
ATOM 1404 C CA . PHE A 1 201 ? 10.663 4.138 -14.664 1.00 97.25 201 PHE A CA 1
ATOM 1405 C C . PHE A 1 201 ? 10.832 5.598 -15.060 1.00 97.25 201 PHE A C 1
ATOM 1407 O O . PHE A 1 201 ? 9.850 6.323 -15.216 1.00 97.25 201 PHE A O 1
ATOM 1414 N N . SER A 1 202 ? 12.072 6.036 -15.240 1.00 95.75 202 SER A N 1
ATOM 1415 C CA . SER A 1 202 ? 12.394 7.379 -15.719 1.00 95.75 202 SER A CA 1
ATOM 1416 C C . SER A 1 202 ? 13.657 7.336 -16.558 1.00 95.75 202 SER A C 1
ATOM 1418 O O . SER A 1 202 ? 14.589 6.619 -16.197 1.00 95.75 202 SER A O 1
ATOM 1420 N N . ALA A 1 203 ? 13.715 8.144 -17.613 1.00 92.12 203 ALA A N 1
ATOM 1421 C CA . ALA A 1 203 ? 14.934 8.342 -18.387 1.00 92.12 203 ALA A CA 1
ATOM 1422 C C . ALA A 1 203 ? 15.316 9.821 -18.390 1.00 92.12 203 ALA A C 1
ATOM 1424 O O . ALA A 1 203 ? 14.480 10.688 -18.635 1.00 92.12 203 ALA A O 1
ATOM 1425 N N . THR A 1 204 ? 16.592 10.104 -18.142 1.00 88.19 204 THR A N 1
ATOM 1426 C CA . THR A 1 204 ? 17.135 11.464 -18.176 1.00 88.19 204 THR A CA 1
ATOM 1427 C C . THR A 1 204 ? 17.784 11.718 -19.528 1.00 88.19 204 THR A C 1
ATOM 1429 O O . THR A 1 204 ? 18.578 10.911 -20.002 1.00 88.19 204 THR A O 1
ATOM 1432 N N . ARG A 1 205 ? 17.485 12.866 -20.138 1.00 83.69 205 ARG A N 1
ATOM 1433 C CA . ARG A 1 205 ? 18.170 13.321 -21.353 1.00 83.69 205 ARG A CA 1
ATOM 1434 C C . ARG A 1 205 ? 19.497 13.956 -20.958 1.00 83.69 205 ARG A C 1
ATOM 1436 O O . ARG A 1 205 ? 19.498 14.925 -20.206 1.00 83.69 205 ARG A O 1
ATOM 1443 N N . LEU A 1 206 ? 20.604 13.408 -21.454 1.00 73.94 206 LEU A N 1
ATOM 1444 C CA . LEU A 1 206 ? 21.955 13.905 -21.162 1.00 73.94 206 LEU A CA 1
ATOM 1445 C C . LEU A 1 206 ? 22.476 14.914 -22.215 1.00 73.94 206 LEU A C 1
ATOM 1447 O O . LEU A 1 206 ? 23.568 15.444 -22.045 1.00 73.94 206 LEU A O 1
ATOM 1451 N N . GLY A 1 207 ? 21.700 15.196 -23.275 1.00 65.50 207 GLY A N 1
ATOM 1452 C CA . GLY A 1 207 ? 22.019 16.152 -24.353 1.00 65.50 207 GLY A CA 1
ATOM 1453 C C . GLY A 1 207 ? 21.107 17.392 -24.399 1.00 65.50 207 GLY A C 1
ATOM 1454 O O . GLY A 1 207 ? 20.218 17.543 -23.562 1.00 65.50 207 GLY A O 1
ATOM 1455 N N . ASP A 1 208 ? 21.327 18.279 -25.384 1.00 54.75 208 ASP A N 1
ATOM 1456 C CA . ASP A 1 208 ? 20.661 19.591 -25.496 1.00 54.75 208 ASP A CA 1
ATOM 1457 C C . ASP A 1 208 ? 19.113 19.478 -25.530 1.00 54.75 208 ASP A C 1
ATOM 1459 O O . ASP A 1 208 ? 18.554 18.903 -26.479 1.00 54.75 208 ASP A O 1
ATOM 1463 N N . PRO A 1 209 ? 18.399 20.046 -24.531 1.00 53.56 209 PRO A N 1
ATOM 1464 C CA . PRO A 1 209 ? 16.938 20.013 -24.449 1.00 53.56 209 PRO A CA 1
ATOM 1465 C C . PRO A 1 209 ? 16.223 20.745 -25.600 1.00 53.56 209 PRO A C 1
ATOM 1467 O O . PRO A 1 209 ? 15.016 20.567 -25.762 1.00 53.56 209 PRO A O 1
ATOM 1470 N N . VAL A 1 210 ? 16.936 21.536 -26.410 1.00 51.38 210 VAL A N 1
ATOM 1471 C CA . VAL A 1 210 ? 16.382 22.335 -27.520 1.00 51.38 210 VAL A CA 1
ATOM 1472 C C . VAL A 1 210 ? 16.257 21.532 -28.827 1.00 51.38 210 VAL A C 1
ATOM 1474 O O . VAL A 1 210 ? 15.563 21.953 -29.749 1.00 51.38 210 VAL A O 1
ATOM 1477 N N . SER A 1 211 ? 16.854 20.339 -28.916 1.00 57.78 211 SER A N 1
ATOM 1478 C CA . SER A 1 211 ? 16.969 19.572 -30.173 1.00 57.78 211 SER A CA 1
ATOM 1479 C C . SER A 1 211 ? 15.663 18.979 -30.736 1.00 57.78 211 SER A C 1
ATOM 1481 O O . SER A 1 211 ? 15.689 18.349 -31.790 1.00 57.78 211 SER A O 1
ATOM 1483 N N . GLY A 1 212 ? 14.514 19.131 -30.066 1.00 60.56 212 GLY A N 1
ATOM 1484 C CA . GLY A 1 212 ? 13.231 18.552 -30.506 1.00 60.56 212 GLY A CA 1
ATOM 1485 C C . GLY A 1 212 ? 13.172 17.013 -30.474 1.00 60.56 212 GLY A C 1
ATOM 1486 O O . GLY A 1 212 ? 12.107 16.431 -30.683 1.00 60.56 212 GLY A O 1
ATOM 1487 N N . ASN A 1 213 ? 14.285 16.347 -30.156 1.00 71.88 213 ASN A N 1
ATOM 1488 C CA . ASN A 1 213 ? 14.391 14.900 -30.025 1.00 71.88 213 ASN A CA 1
ATOM 1489 C C . ASN A 1 213 ? 13.940 14.474 -28.626 1.00 71.88 213 ASN A C 1
ATOM 1491 O O . ASN A 1 213 ? 14.699 14.488 -27.657 1.00 71.88 213 ASN A O 1
ATOM 1495 N N . LEU A 1 214 ? 12.662 14.124 -28.513 1.00 82.62 214 LEU A N 1
ATOM 1496 C CA . LEU A 1 214 ? 12.082 13.643 -27.263 1.00 82.62 214 LEU A CA 1
ATOM 1497 C C . LEU A 1 214 ? 12.437 12.167 -27.040 1.00 82.62 214 LEU A C 1
ATOM 1499 O O . LEU A 1 214 ? 12.304 11.353 -27.953 1.00 82.62 214 LEU A O 1
ATOM 1503 N N . THR A 1 215 ? 12.839 11.819 -25.817 1.00 87.62 215 THR A N 1
ATOM 1504 C CA . THR A 1 215 ? 12.959 10.422 -25.371 1.00 87.62 215 THR A CA 1
ATOM 1505 C C . THR A 1 215 ? 11.583 9.874 -25.020 1.00 87.62 215 THR A C 1
ATOM 1507 O O . THR A 1 215 ? 10.858 10.495 -24.244 1.00 87.62 215 THR A O 1
ATOM 1510 N N . LEU A 1 216 ? 11.257 8.706 -25.558 1.00 88.88 216 LEU A N 1
ATOM 1511 C CA . LEU A 1 216 ? 10.035 7.952 -25.322 1.00 88.88 216 LEU A CA 1
ATOM 1512 C C . LEU A 1 216 ? 10.356 6.722 -24.467 1.00 88.88 216 LEU A C 1
ATOM 1514 O O . LEU A 1 216 ? 11.216 5.923 -24.837 1.00 88.88 216 LEU A O 1
ATOM 1518 N N . LEU A 1 217 ? 9.630 6.555 -23.361 1.00 94.06 217 LEU A N 1
ATOM 1519 C CA . LEU A 1 217 ? 9.571 5.296 -22.621 1.00 94.06 217 LEU A CA 1
ATOM 1520 C C . LEU A 1 217 ? 8.334 4.514 -23.039 1.00 94.06 217 LEU A C 1
ATOM 1522 O O . LEU A 1 217 ? 7.234 5.066 -23.094 1.00 94.06 217 LEU A O 1
ATOM 1526 N N . ARG A 1 218 ? 8.503 3.216 -23.278 1.00 93.44 218 ARG A N 1
ATOM 1527 C CA . ARG A 1 218 ? 7.404 2.265 -23.478 1.00 93.44 218 ARG A CA 1
ATOM 1528 C C . ARG A 1 218 ? 7.646 1.027 -22.636 1.00 93.44 218 ARG A C 1
ATOM 1530 O O . ARG A 1 218 ? 8.758 0.514 -22.596 1.00 93.44 218 ARG A O 1
ATOM 1537 N N . LEU A 1 219 ? 6.599 0.555 -21.982 1.00 95.75 219 LEU A N 1
ATOM 1538 C CA . LEU A 1 219 ? 6.603 -0.660 -21.188 1.00 95.75 219 LEU A CA 1
ATOM 1539 C C . LEU A 1 219 ? 5.728 -1.704 -21.876 1.00 95.75 219 LEU A C 1
ATOM 1541 O O . LEU A 1 219 ? 4.590 -1.404 -22.240 1.00 95.75 219 LEU A O 1
ATOM 1545 N N . PHE A 1 220 ? 6.249 -2.917 -22.015 1.00 93.75 220 PHE A N 1
ATOM 1546 C CA . PHE A 1 220 ? 5.580 -4.040 -22.662 1.00 93.75 220 PHE A CA 1
ATOM 1547 C C . PHE A 1 220 ? 5.483 -5.237 -21.717 1.00 93.75 220 PHE A C 1
ATOM 1549 O O . PHE A 1 220 ? 6.382 -5.470 -20.904 1.00 93.75 220 PHE A O 1
ATOM 1556 N N . ASP A 1 221 ? 4.397 -5.998 -21.832 1.00 93.50 221 ASP A N 1
ATOM 1557 C CA . ASP A 1 221 ? 4.269 -7.314 -21.201 1.00 93.50 221 ASP A CA 1
ATOM 1558 C C . ASP A 1 221 ? 5.036 -8.400 -21.983 1.00 93.50 221 ASP A C 1
ATOM 1560 O O . ASP A 1 221 ? 5.624 -8.140 -23.033 1.00 93.50 221 ASP A O 1
ATOM 1564 N N . ALA A 1 222 ? 5.019 -9.641 -21.490 1.00 90.12 222 ALA A N 1
ATOM 1565 C CA . ALA A 1 222 ? 5.690 -10.768 -22.139 1.00 90.12 222 ALA A CA 1
ATOM 1566 C C . ALA A 1 222 ? 5.150 -11.114 -23.544 1.00 90.12 222 ALA A C 1
ATOM 1568 O O . ALA A 1 222 ? 5.868 -11.731 -24.330 1.00 90.12 222 ALA A O 1
ATOM 1569 N N . ALA A 1 223 ? 3.908 -10.739 -23.869 1.00 88.38 223 ALA A N 1
ATOM 1570 C CA . ALA A 1 223 ? 3.310 -10.956 -25.188 1.00 88.38 223 ALA A CA 1
ATOM 1571 C C . ALA A 1 223 ? 3.674 -9.842 -26.188 1.00 88.38 223 ALA A C 1
ATOM 1573 O O . ALA A 1 223 ? 3.530 -10.021 -27.398 1.00 88.38 223 ALA A O 1
ATOM 1574 N N . GLY A 1 224 ? 4.188 -8.714 -25.695 1.00 84.62 224 GLY A N 1
ATOM 1575 C CA . GLY A 1 224 ? 4.563 -7.545 -26.491 1.00 84.62 224 GLY A CA 1
ATOM 1576 C C . GLY A 1 224 ? 3.469 -6.507 -26.564 1.00 84.62 224 GLY A C 1
ATOM 1577 O O . GLY A 1 224 ? 3.556 -5.571 -27.356 1.00 84.62 224 GLY A O 1
ATOM 1578 N N . THR A 1 225 ? 2.441 -6.650 -25.735 1.00 88.12 225 THR A N 1
ATOM 1579 C CA . THR A 1 225 ? 1.420 -5.626 -25.580 1.00 88.12 225 THR A CA 1
ATOM 1580 C C . THR A 1 225 ? 2.039 -4.455 -24.84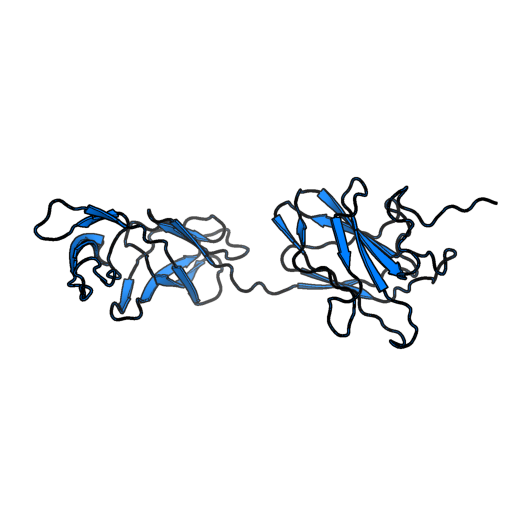1 1.00 88.12 225 THR A C 1
ATOM 1582 O O . THR A 1 225 ? 2.576 -4.617 -23.745 1.00 88.12 225 THR A O 1
ATOM 1585 N N . GLN A 1 226 ? 1.954 -3.256 -25.417 1.00 90.94 226 GLN A N 1
ATOM 1586 C CA . GLN A 1 226 ? 2.340 -2.046 -24.704 1.00 90.94 226 GLN A CA 1
ATOM 1587 C C . GLN A 1 226 ? 1.341 -1.793 -23.568 1.00 90.94 226 GLN A C 1
ATOM 1589 O O . GLN A 1 226 ? 0.160 -1.556 -23.818 1.00 90.94 226 GLN A O 1
ATOM 1594 N N . VAL A 1 227 ? 1.821 -1.816 -22.328 1.00 94.69 227 VAL A N 1
ATOM 1595 C CA . VAL A 1 227 ? 1.008 -1.620 -21.116 1.00 94.69 227 VAL A CA 1
ATOM 1596 C C . VAL A 1 227 ? 1.150 -0.219 -20.526 1.00 94.69 227 VAL A C 1
ATOM 1598 O O . VAL A 1 227 ? 0.272 0.229 -19.796 1.00 94.69 227 VAL A O 1
ATOM 1601 N N . ALA A 1 228 ? 2.225 0.502 -20.857 1.00 95.38 228 ALA A N 1
ATOM 1602 C CA . ALA A 1 228 ? 2.386 1.910 -20.503 1.00 95.38 228 ALA A CA 1
ATOM 1603 C C . ALA A 1 228 ? 3.358 2.616 -21.456 1.00 95.38 228 ALA A C 1
ATOM 1605 O O . ALA A 1 228 ? 4.191 1.987 -22.107 1.00 95.38 228 ALA A O 1
ATOM 1606 N N . SER A 1 229 ? 3.273 3.940 -21.524 1.00 94.31 229 SER A N 1
ATOM 1607 C CA . SER A 1 229 ? 4.261 4.775 -22.205 1.00 94.31 229 SER A CA 1
ATOM 1608 C C . SER A 1 229 ? 4.249 6.180 -21.637 1.00 94.31 229 SER A C 1
ATOM 1610 O O . SER A 1 229 ? 3.191 6.653 -21.227 1.00 94.31 229 SER A O 1
ATOM 1612 N N . ASP A 1 230 ? 5.386 6.863 -21.680 1.00 94.62 230 ASP A N 1
ATOM 1613 C CA . ASP A 1 230 ? 5.444 8.288 -21.372 1.00 94.62 230 ASP A CA 1
ATOM 1614 C C . ASP A 1 230 ? 6.540 9.008 -22.166 1.00 94.62 230 ASP A C 1
ATOM 1616 O O . ASP A 1 230 ? 7.509 8.396 -22.619 1.00 94.62 230 ASP A O 1
ATOM 1620 N N . LEU A 1 231 ? 6.375 10.322 -22.316 1.00 91.06 231 LEU A N 1
ATOM 1621 C CA . LEU A 1 231 ? 7.250 11.192 -23.097 1.00 91.06 231 LEU A CA 1
ATOM 1622 C C . LEU A 1 231 ? 7.817 12.362 -22.279 1.00 91.06 231 LEU A C 1
ATOM 1624 O O . LEU A 1 231 ? 8.992 12.712 -22.432 1.00 91.06 231 LEU A O 1
ATOM 1628 N N . THR A 1 232 ? 6.991 12.991 -21.434 1.00 92.38 232 THR A N 1
ATOM 1629 C CA . THR A 1 232 ? 7.327 14.284 -20.808 1.00 92.38 232 THR A CA 1
ATOM 1630 C C . THR A 1 232 ? 6.723 14.514 -19.420 1.00 92.38 232 THR A C 1
ATOM 1632 O O . THR A 1 232 ? 6.783 15.642 -18.935 1.00 92.38 232 THR A O 1
ATOM 1635 N N . SER A 1 233 ? 6.104 13.520 -18.774 1.00 93.31 233 SER A N 1
ATOM 1636 C CA . SER A 1 233 ? 5.417 13.745 -17.487 1.00 93.31 233 SER A CA 1
ATOM 1637 C C . SER A 1 233 ? 6.363 13.864 -16.281 1.00 93.31 233 SER A C 1
ATOM 1639 O O . SER A 1 233 ? 5.948 14.248 -15.187 1.00 93.31 233 SER A O 1
ATOM 1641 N N . GLY A 1 234 ? 7.642 13.533 -16.462 1.00 90.25 234 GLY A N 1
ATOM 1642 C CA . GLY A 1 234 ? 8.684 13.594 -15.447 1.00 90.25 234 GLY A CA 1
ATOM 1643 C C . GLY A 1 234 ? 9.338 14.972 -15.279 1.00 90.25 234 GLY A C 1
ATOM 1644 O O . GLY A 1 234 ? 9.107 15.900 -16.061 1.00 90.25 234 GLY A O 1
ATOM 1645 N N . PRO A 1 235 ? 10.211 15.116 -14.263 1.00 86.50 235 PRO A N 1
ATOM 1646 C CA . PRO A 1 235 ? 10.965 16.344 -14.021 1.00 86.50 235 PRO A CA 1
ATOM 1647 C C . PRO A 1 235 ? 11.732 16.811 -15.263 1.00 86.50 235 PRO A C 1
ATOM 1649 O O . PRO A 1 235 ? 12.253 15.997 -16.025 1.00 86.50 235 PRO A O 1
ATOM 1652 N N . SER A 1 236 ? 11.801 18.125 -15.477 1.00 86.00 236 SER A N 1
ATOM 1653 C CA . SER A 1 236 ? 12.435 18.723 -16.666 1.00 86.00 236 SER A CA 1
ATOM 1654 C C . SER A 1 236 ? 11.842 18.239 -17.999 1.00 86.00 236 SER A C 1
ATOM 1656 O O . SER A 1 236 ? 12.534 18.192 -19.013 1.00 86.00 236 SER A O 1
ATOM 1658 N N . SER A 1 237 ? 10.551 17.888 -18.007 1.00 87.44 237 SER A N 1
ATOM 1659 C CA . SER A 1 237 ? 9.828 17.367 -19.176 1.00 87.44 237 SER A CA 1
ATOM 1660 C C . SER A 1 237 ? 10.426 16.081 -19.748 1.00 87.44 237 SER A C 1
ATOM 1662 O O . SER A 1 237 ? 10.367 15.866 -20.957 1.00 87.44 237 SER A O 1
ATOM 1664 N N . THR A 1 238 ? 11.021 15.238 -18.903 1.00 89.75 238 THR A N 1
ATOM 1665 C CA . THR A 1 238 ? 11.541 13.907 -19.265 1.00 89.75 238 THR A CA 1
ATOM 1666 C C . THR A 1 238 ? 10.448 12.836 -19.171 1.00 89.75 238 THR A C 1
ATOM 1668 O O . THR A 1 238 ? 9.435 13.072 -18.513 1.00 89.75 238 THR A O 1
ATOM 1671 N N . PRO A 1 239 ? 10.587 11.665 -19.815 1.00 93.38 239 PRO A N 1
ATOM 1672 C CA . PRO A 1 239 ? 9.606 10.599 -19.655 1.00 93.38 239 PRO A CA 1
ATOM 1673 C C . PRO A 1 239 ? 9.720 9.937 -18.274 1.00 93.38 239 PRO A C 1
ATOM 1675 O O . PRO A 1 239 ? 10.810 9.575 -17.817 1.00 93.38 239 PRO A O 1
ATOM 1678 N N . ARG A 1 240 ? 8.575 9.735 -17.623 1.00 96.50 240 ARG A N 1
ATOM 1679 C CA . ARG A 1 240 ? 8.422 9.031 -16.353 1.00 96.50 240 ARG A CA 1
ATOM 1680 C C . ARG A 1 240 ? 7.130 8.213 -16.333 1.00 96.50 240 ARG A C 1
ATOM 1682 O O . ARG A 1 240 ? 6.036 8.757 -16.273 1.00 96.50 240 ARG A O 1
ATOM 1689 N N . ILE A 1 241 ? 7.255 6.892 -16.280 1.00 97.69 241 ILE A N 1
ATOM 1690 C CA . ILE A 1 241 ? 6.131 5.993 -15.993 1.00 97.69 241 ILE A CA 1
ATOM 1691 C C . ILE A 1 241 ? 6.100 5.797 -14.477 1.00 97.69 241 ILE A C 1
ATOM 1693 O O . ILE A 1 241 ? 6.962 5.123 -13.913 1.00 97.69 241 ILE A O 1
ATOM 1697 N N . ALA A 1 242 ? 5.152 6.447 -13.808 1.00 95.50 242 ALA A N 1
ATOM 1698 C CA . ALA A 1 242 ? 5.051 6.470 -12.353 1.00 95.50 242 ALA A CA 1
ATOM 1699 C C . ALA A 1 242 ? 4.058 5.432 -11.829 1.00 95.50 242 ALA A C 1
ATOM 1701 O O . ALA A 1 242 ? 2.968 5.308 -12.379 1.00 95.50 242 ALA A O 1
ATOM 1702 N N . PHE A 1 243 ? 4.408 4.773 -10.721 1.00 93.12 243 PHE A N 1
ATOM 1703 C CA . PHE A 1 243 ? 3.505 3.884 -9.979 1.00 93.12 243 PHE A CA 1
ATOM 1704 C C . PHE A 1 243 ? 2.828 2.808 -10.847 1.00 93.12 243 PHE A C 1
ATOM 1706 O O . PHE A 1 243 ? 1.649 2.508 -10.674 1.00 93.12 243 PHE A O 1
ATOM 1713 N N . PHE A 1 244 ? 3.565 2.222 -11.792 1.00 96.75 244 PHE A N 1
ATOM 1714 C CA . PHE A 1 244 ? 3.063 1.098 -12.571 1.00 96.75 244 PHE A CA 1
ATOM 1715 C C . PHE A 1 244 ? 2.889 -0.115 -11.656 1.00 96.75 244 PHE A C 1
ATOM 1717 O O . PHE A 1 244 ? 3.880 -0.650 -11.166 1.00 96.75 244 PHE A O 1
ATOM 1724 N N . THR A 1 245 ? 1.650 -0.555 -11.441 1.00 97.19 245 THR A N 1
ATOM 1725 C CA . THR A 1 245 ? 1.357 -1.796 -10.719 1.00 97.19 245 THR A CA 1
ATOM 1726 C C . THR A 1 245 ? 1.301 -2.960 -11.703 1.00 97.19 245 THR A C 1
ATOM 1728 O O . THR A 1 245 ? 0.443 -2.978 -12.586 1.00 97.19 245 THR A O 1
ATOM 1731 N N . ALA A 1 246 ? 2.193 -3.938 -11.550 1.00 96.38 246 ALA A N 1
ATOM 1732 C CA . ALA A 1 246 ? 2.235 -5.111 -12.414 1.00 96.38 246 ALA A CA 1
ATOM 1733 C C . ALA A 1 246 ? 0.930 -5.927 -12.274 1.00 96.38 246 ALA A C 1
ATOM 1735 O O . ALA A 1 246 ? 0.628 -6.408 -11.178 1.00 96.38 246 ALA A O 1
ATOM 1736 N N . PRO A 1 247 ? 0.141 -6.110 -13.351 1.00 95.81 247 PRO A N 1
ATOM 1737 C CA . PRO A 1 247 ? -1.145 -6.809 -13.270 1.00 95.81 247 PRO A CA 1
ATOM 1738 C C . PRO A 1 247 ? -0.995 -8.325 -13.089 1.00 95.81 247 PRO A C 1
ATOM 1740 O O . PRO A 1 247 ? -1.886 -8.976 -12.551 1.00 95.81 247 PRO A O 1
ATOM 1743 N N . ALA A 1 248 ? 0.126 -8.893 -13.536 1.00 96.19 248 ALA A N 1
ATOM 1744 C CA . ALA A 1 248 ? 0.428 -10.315 -13.441 1.00 96.19 248 ALA A CA 1
ATOM 1745 C C . ALA A 1 248 ? 1.917 -10.542 -13.163 1.00 96.19 248 ALA A C 1
ATOM 1747 O O . ALA A 1 248 ? 2.762 -9.743 -13.577 1.00 96.19 248 ALA A O 1
ATOM 1748 N N . THR A 1 249 ? 2.236 -11.657 -12.501 1.00 96.38 249 THR A N 1
ATOM 1749 C CA . THR A 1 249 ? 3.622 -12.097 -12.326 1.00 96.38 249 THR A CA 1
ATOM 1750 C C . THR A 1 249 ? 4.190 -12.546 -13.666 1.00 96.38 249 THR A C 1
ATOM 1752 O O . THR A 1 249 ? 3.604 -13.400 -14.331 1.00 96.38 249 THR A O 1
ATOM 1755 N N . GLY A 1 250 ? 5.339 -12.002 -14.059 1.00 95.69 250 GLY A N 1
ATOM 1756 C CA . GLY A 1 250 ? 5.979 -12.368 -15.316 1.00 95.69 250 GLY A CA 1
ATOM 1757 C C . GLY A 1 250 ? 7.120 -11.447 -15.725 1.00 95.69 250 GLY A C 1
ATOM 1758 O O . GLY A 1 250 ? 7.594 -10.611 -14.955 1.00 95.69 250 GLY A O 1
ATOM 1759 N N . THR A 1 251 ? 7.576 -11.635 -16.960 1.00 95.75 251 THR A N 1
ATOM 1760 C CA . THR A 1 251 ? 8.605 -10.804 -17.589 1.00 95.75 251 THR A CA 1
ATOM 1761 C C . THR A 1 251 ? 7.976 -9.590 -18.262 1.00 95.75 251 THR A C 1
ATOM 1763 O O . THR A 1 251 ? 6.963 -9.707 -18.949 1.00 95.75 251 THR A O 1
ATOM 1766 N N . TYR A 1 252 ? 8.621 -8.442 -18.098 1.00 96.25 252 TYR A N 1
ATOM 1767 C CA . TYR A 1 252 ? 8.268 -7.177 -18.729 1.00 96.25 252 TYR A CA 1
ATOM 1768 C C . TYR A 1 252 ? 9.491 -6.580 -19.415 1.00 96.25 252 TYR A C 1
ATOM 1770 O O . TYR A 1 252 ? 10.635 -6.912 -19.083 1.00 96.25 252 TYR A O 1
ATOM 1778 N N . PHE A 1 253 ? 9.238 -5.680 -20.361 1.00 95.56 253 PHE A N 1
ATOM 1779 C CA . PHE A 1 253 ? 10.278 -5.031 -21.146 1.00 95.56 253 PHE A CA 1
ATOM 1780 C C . PHE A 1 253 ? 10.106 -3.520 -21.141 1.00 95.56 253 PHE A C 1
ATOM 1782 O O . PHE A 1 253 ? 9.033 -3.014 -21.465 1.00 95.56 253 PHE A O 1
ATOM 1789 N N . LEU A 1 254 ? 11.173 -2.800 -20.806 1.00 95.56 254 LEU A N 1
ATOM 1790 C CA . LEU A 1 254 ? 11.236 -1.347 -20.887 1.00 95.56 254 LEU A CA 1
ATOM 1791 C C . LEU A 1 254 ? 12.044 -0.962 -22.123 1.00 95.56 254 LEU A C 1
ATOM 1793 O O . LEU A 1 254 ? 13.240 -1.233 -22.183 1.00 95.56 254 LEU A O 1
ATOM 1797 N N . GLY A 1 255 ? 11.385 -0.335 -23.092 1.00 93.06 255 GLY A N 1
ATOM 1798 C CA . GLY A 1 255 ? 12.021 0.242 -24.269 1.00 93.06 255 GLY A CA 1
ATOM 1799 C C . GLY A 1 255 ? 12.251 1.737 -24.092 1.00 93.06 255 GLY A C 1
ATOM 1800 O O . GLY A 1 255 ? 11.337 2.465 -23.684 1.00 93.06 255 GLY A O 1
ATOM 1801 N N . VAL A 1 256 ? 13.448 2.190 -24.445 1.00 91.81 256 VAL A N 1
ATOM 1802 C CA . VAL A 1 256 ? 13.844 3.599 -24.487 1.00 91.81 256 VAL A CA 1
ATOM 1803 C C . VAL A 1 256 ? 14.215 3.930 -25.927 1.00 91.81 256 VAL A C 1
ATOM 1805 O O . VAL A 1 256 ? 15.030 3.255 -26.541 1.00 91.81 256 VAL A O 1
ATOM 1808 N N . SER A 1 257 ? 13.574 4.938 -26.512 1.00 88.44 257 SER A N 1
ATOM 1809 C CA . SER A 1 257 ? 13.834 5.310 -27.907 1.00 88.44 257 SER A CA 1
ATOM 1810 C C . SER A 1 257 ? 13.603 6.794 -28.150 1.00 88.44 257 SER A C 1
ATOM 1812 O O . SER A 1 257 ? 13.064 7.510 -27.304 1.00 88.44 257 SER A O 1
ATOM 1814 N N . GLY A 1 258 ? 13.947 7.273 -29.344 1.00 87.00 258 GLY A N 1
ATOM 1815 C CA . GLY A 1 258 ? 13.473 8.571 -29.820 1.00 87.00 258 GLY A CA 1
ATOM 1816 C C . GLY A 1 258 ? 11.968 8.541 -30.118 1.00 87.00 258 GLY A C 1
ATOM 1817 O O . GLY A 1 258 ? 11.431 7.523 -30.561 1.00 87.00 258 GLY A O 1
ATOM 1818 N N . TRP A 1 259 ? 11.272 9.662 -29.924 1.00 83.38 259 TRP A N 1
ATOM 1819 C CA . TRP A 1 259 ? 9.838 9.807 -30.218 1.00 83.38 259 TRP A CA 1
ATOM 1820 C C . TRP A 1 259 ? 9.480 9.533 -31.677 1.00 83.38 259 TRP A C 1
ATOM 1822 O O . TRP A 1 259 ? 8.422 8.975 -31.957 1.00 83.38 259 TRP A O 1
ATOM 1832 N N . ALA A 1 260 ? 10.359 9.885 -32.617 1.00 77.88 260 ALA A N 1
ATOM 1833 C CA . ALA A 1 260 ? 10.144 9.605 -34.036 1.00 77.88 260 ALA A CA 1
ATOM 1834 C C . ALA A 1 260 ? 9.976 8.096 -34.326 1.00 77.88 260 ALA A C 1
ATOM 1836 O O . ALA A 1 260 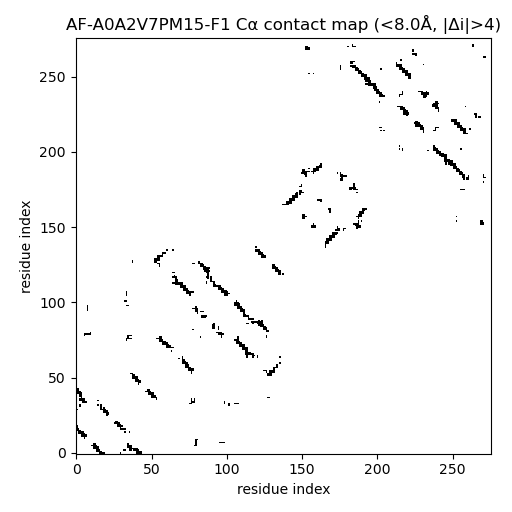? 9.370 7.725 -35.330 1.00 77.88 260 ALA A O 1
ATOM 1837 N N . ASN A 1 261 ? 10.436 7.232 -33.413 1.00 75.38 261 ASN A N 1
ATOM 1838 C CA . ASN A 1 261 ? 10.287 5.778 -33.445 1.00 75.38 261 ASN A CA 1
ATOM 1839 C C . ASN A 1 261 ? 8.998 5.287 -32.731 1.00 75.38 261 ASN A C 1
ATOM 1841 O O . ASN A 1 261 ? 8.960 4.220 -32.111 1.00 75.38 261 ASN A O 1
ATOM 1845 N N . ASN A 1 262 ? 7.918 6.080 -32.773 1.00 66.19 262 ASN A N 1
ATOM 1846 C CA . ASN A 1 262 ? 6.646 5.778 -32.097 1.00 66.19 262 ASN A CA 1
ATOM 1847 C C . ASN A 1 262 ? 5.683 4.880 -32.900 1.00 66.19 262 ASN A C 1
ATOM 1849 O O . ASN A 1 262 ? 4.752 4.337 -32.309 1.00 66.19 262 ASN A O 1
ATOM 1853 N N . LYS A 1 263 ? 5.880 4.696 -34.216 1.00 55.22 263 LYS A N 1
ATOM 1854 C CA . LYS A 1 263 ? 4.935 3.965 -35.096 1.00 55.22 263 LYS A CA 1
ATOM 1855 C C . LYS A 1 263 ? 5.189 2.458 -35.234 1.00 55.22 263 LYS A C 1
ATOM 1857 O O . LYS A 1 263 ? 4.345 1.754 -35.774 1.00 55.22 263 LYS A O 1
ATOM 1862 N N . THR A 1 264 ? 6.324 1.954 -34.768 1.00 49.34 264 THR A N 1
ATOM 1863 C CA . THR A 1 264 ? 6.803 0.576 -35.012 1.00 49.34 264 THR A CA 1
ATOM 1864 C C . THR A 1 264 ? 6.551 -0.397 -33.855 1.00 49.34 264 THR A C 1
ATOM 1866 O O . THR A 1 264 ? 6.893 -1.566 -33.962 1.00 49.34 264 THR A O 1
ATOM 1869 N N . ALA A 1 265 ? 5.901 0.027 -32.767 1.00 44.34 265 ALA A N 1
ATOM 1870 C CA . ALA A 1 265 ? 5.805 -0.771 -31.534 1.00 44.34 265 ALA A CA 1
ATOM 1871 C C . ALA A 1 265 ? 4.792 -1.933 -31.525 1.00 44.34 265 ALA A C 1
ATOM 1873 O O . ALA A 1 265 ? 4.717 -2.632 -30.522 1.00 44.34 265 ALA A O 1
ATOM 1874 N N . ALA A 1 266 ? 4.002 -2.152 -32.581 1.00 41.06 266 ALA A N 1
ATOM 1875 C CA . ALA A 1 266 ? 2.894 -3.117 -32.524 1.00 41.06 266 ALA A CA 1
ATOM 1876 C C . ALA A 1 266 ? 3.035 -4.340 -33.447 1.00 41.06 266 ALA A C 1
ATOM 1878 O O . ALA A 1 266 ? 2.163 -5.205 -33.441 1.00 41.06 266 ALA A O 1
ATOM 1879 N N . ALA A 1 267 ? 4.113 -4.462 -34.224 1.00 37.16 267 ALA A N 1
ATOM 1880 C CA . ALA A 1 267 ? 4.336 -5.647 -35.047 1.00 37.16 267 ALA A CA 1
ATOM 1881 C C . ALA A 1 267 ? 5.816 -6.027 -34.996 1.00 37.16 267 ALA A C 1
ATOM 1883 O O . ALA A 1 267 ? 6.634 -5.432 -35.687 1.00 37.16 267 ALA A O 1
ATOM 1884 N N . THR A 1 268 ? 6.128 -7.008 -34.145 1.00 45.84 268 THR A N 1
ATOM 1885 C CA . THR A 1 268 ? 7.452 -7.609 -33.900 1.00 45.84 268 THR A CA 1
ATOM 1886 C C . THR A 1 268 ? 8.513 -6.660 -33.336 1.00 45.84 268 THR A C 1
ATOM 1888 O O . THR A 1 268 ? 9.188 -5.988 -34.094 1.00 45.84 268 THR A O 1
ATOM 1891 N N . TRP A 1 269 ? 8.646 -6.645 -32.003 1.00 53.50 269 TRP A N 1
ATOM 1892 C CA . TRP A 1 269 ? 9.864 -6.571 -31.168 1.00 53.50 269 TRP A CA 1
ATOM 1893 C C . TRP A 1 269 ? 11.260 -6.354 -31.819 1.00 53.50 269 TRP A C 1
ATOM 1895 O O . TRP A 1 269 ? 12.207 -7.052 -31.458 1.00 53.50 269 TRP A O 1
ATOM 1905 N N . ALA A 1 270 ? 11.407 -5.433 -32.768 1.00 41.53 270 ALA A N 1
ATOM 1906 C CA . ALA A 1 270 ? 12.645 -5.122 -33.473 1.00 41.53 270 ALA A CA 1
ATOM 1907 C C . ALA A 1 270 ? 12.565 -3.736 -34.130 1.00 41.53 270 ALA A C 1
ATOM 1909 O O . ALA A 1 270 ? 11.493 -3.289 -34.555 1.00 41.53 270 ALA A O 1
ATOM 1910 N N . ALA A 1 271 ? 13.720 -3.089 -34.302 1.00 39.38 271 ALA A N 1
ATOM 1911 C CA . ALA A 1 271 ? 13.894 -2.081 -35.339 1.00 39.38 271 ALA A CA 1
ATOM 1912 C C . ALA A 1 271 ? 13.395 -2.639 -36.696 1.00 39.38 271 ALA A C 1
ATOM 1914 O O . ALA A 1 271 ? 13.603 -3.819 -36.998 1.00 39.38 271 ALA A O 1
ATOM 1915 N N . PRO A 1 272 ? 12.698 -1.840 -37.529 1.00 40.59 272 PRO A N 1
ATOM 1916 C CA . PRO A 1 272 ? 12.090 -2.346 -38.754 1.00 40.59 272 PRO A CA 1
ATOM 1917 C C . PRO A 1 272 ? 13.178 -2.874 -39.693 1.00 40.59 272 PRO A C 1
ATOM 1919 O O . PRO A 1 272 ? 14.162 -2.185 -39.964 1.00 40.59 272 PRO A O 1
ATOM 1922 N N . GLY A 1 273 ? 12.966 -4.106 -40.154 1.00 35.31 273 GLY A N 1
ATOM 1923 C CA . GLY A 1 273 ? 13.964 -4.964 -40.773 1.00 35.31 273 GLY A CA 1
ATOM 1924 C C . GLY A 1 273 ? 14.849 -4.327 -41.843 1.00 35.31 273 GLY A C 1
ATOM 1925 O O . GLY A 1 273 ? 14.405 -3.561 -42.701 1.00 35.31 273 GLY A O 1
ATOM 1926 N N . ALA A 1 274 ? 16.103 -4.778 -41.833 1.00 31.59 274 ALA A N 1
ATOM 1927 C CA . ALA A 1 274 ? 16.933 -4.855 -43.018 1.00 31.59 274 ALA A CA 1
ATOM 1928 C C . ALA A 1 274 ? 16.182 -5.658 -44.094 1.00 31.59 274 ALA A C 1
ATOM 1930 O O . ALA A 1 274 ? 16.110 -6.885 -44.052 1.00 31.59 274 ALA A O 1
ATOM 1931 N N . THR A 1 275 ? 15.606 -4.958 -45.063 1.00 28.30 275 THR A N 1
ATOM 1932 C CA . THR A 1 275 ? 15.364 -5.520 -46.389 1.00 28.30 275 THR A CA 1
ATOM 1933 C C . THR A 1 275 ? 16.279 -4.779 -47.348 1.00 28.30 275 THR A C 1
ATOM 1935 O O . THR A 1 275 ? 16.420 -3.562 -47.258 1.00 28.30 275 THR A O 1
ATOM 1938 N N . ARG A 1 276 ? 16.993 -5.592 -48.128 1.00 32.06 276 ARG A N 1
ATOM 1939 C CA . ARG A 1 276 ? 18.062 -5.240 -49.065 1.00 32.06 276 ARG A CA 1
ATOM 1940 C C . ARG A 1 276 ? 17.734 -4.069 -49.980 1.00 32.06 276 ARG A C 1
ATOM 1942 O O . ARG A 1 276 ? 16.569 -3.994 -50.426 1.00 32.06 276 ARG A O 1
#

pLDDT: mean 87.59, std 13.55, range [28.3, 98.0]

Secondary structure (DSSP, 8-state):
-EEEEE-TTS-EEEEE---EE-TTSS-EE-PPPTTEEEEEEE-TTSS-EEEE----EEEEEES---TT-EEEEEEES--TTS-EEEETTEEPSS---EEEE-SSS-EEEEEEEPPTT-SS--EEEEETTEEEEE---PPPEEEEE---S--BSSTTTPEE----TTEEEEE-S--TT-STTGGG-EEEEEEEE-TT-EEEEE----S-TTS---EEEEEE-TT--EEEEESS-SGGG--EEEEEE-SSSEEEEEEEEEGGG-SSTTSSSSSSP---

Nearest PDB structures (foldseek):
  3lek-assembly1_A  TM=4.590E-01  e=2.035E-01  Streptococcus mitis
  4gwj-assembly1_A  TM=4.474E-01  e=2.939E-01  Streptococcus mitis
  7l15-assembly1_A  TM=3.894E-01  e=4.717E-01  Monodelphis domestica
  7k0z-assembly2_A  TM=2.218E-01  e=9.251E-02  Monodelphis domestica
  3f2z-assembly1_A  TM=3.968E-01  e=2.535E+00  Bacteroides fragilis NCTC 9343

Radius of gyration: 27.68 Å; Cα contacts (8 Å, |Δi|>4): 646; chains: 1; bounding box: 63×37×81 Å

Sequence (276 aa):
MQFAARDDTGVSGTLTRTGSASGDGRSLTVEVPALAQTGLVHVVGSATAVALQIVPTLRAVGGTVAAGNTLMLEGTGLTEGAVTLTVDGQTVANPDVRTLFDRGQDQQVVPFTAPAGVSAGVVTVQTAGGSHTLRPDSTLSSTTLTPGTDVGDTSATATVVALPLNDRTTIIGQSIGDNAFGGKDVDLYRFTANAGETLTFSATRLGDPVSGNLTLLRLFDAAGTQVASDLTSGPSSTPRIAFFTAPATGTYFLGVSGWANNKTAAATWAAPGATR

Solvent-accessible surface area (backbone atoms only — not comparable to full-atom values): 15797 Å² total; per-residue (Å²): 65,35,32,41,25,38,42,69,87,55,50,74,52,73,46,77,42,80,60,53,66,43,97,84,69,84,47,72,51,64,79,80,59,51,45,40,50,54,40,60,35,33,40,78,99,54,92,53,67,45,84,44,74,39,51,34,46,75,77,49,68,51,73,77,69,40,54,72,35,76,33,40,38,35,28,34,52,61,44,39,87,50,59,50,43,25,39,57,82,35,69,43,76,81,63,49,40,39,77,79,38,74,75,95,58,58,36,28,38,31,56,41,53,40,42,77,83,47,69,78,33,33,34,35,42,35,42,95,33,34,64,36,73,51,68,55,90,72,78,66,48,78,47,79,45,72,68,63,75,72,44,38,41,23,78,91,55,27,38,79,48,83,68,59,90,61,50,44,74,45,80,48,81,70,59,82,36,80,58,98,53,29,80,47,29,35,42,22,34,30,35,65,46,48,54,70,43,70,45,72,49,75,55,83,80,90,65,76,89,83,70,80,77,45,52,28,38,36,31,24,44,76,88,53,51,75,77,46,69,26,46,44,82,27,80,96,54,22,16,34,46,70,72,45,56,32,88,54,64,44,48,34,34,46,36,42,25,42,48,89,52,66,86,57,72,83,68,67,72,40,56,83,72,93,70,133